Protein AF-A0A943N373-F1 (afdb_monomer)

Radius of gyration: 25.85 Å; Cα contacts (8 Å, |Δi|>4): 503; chains: 1; bounding box: 55×84×63 Å

Solvent-accessible surface area (backbone atoms only — not comparable to full-atom values): 21740 Å² total; per-residue (Å²): 144,87,85,85,82,84,84,87,83,82,85,91,79,88,80,91,77,81,94,79,91,80,91,79,94,73,85,84,72,84,68,77,73,73,71,58,76,75,72,78,60,57,64,69,53,54,54,29,48,50,47,35,73,70,49,65,65,43,77,79,41,65,78,46,93,86,59,55,27,29,37,40,34,30,72,88,77,72,49,72,32,57,31,31,86,89,51,47,71,47,68,65,22,71,73,66,78,46,86,35,29,67,42,48,34,52,22,53,77,71,68,56,41,67,81,71,56,58,81,72,77,79,89,71,70,80,51,44,35,99,86,68,45,58,29,51,58,53,66,79,54,48,75,75,83,58,96,58,87,22,53,45,76,35,44,46,30,42,40,29,18,26,35,78,49,65,39,90,91,71,74,43,81,41,79,45,80,46,74,46,79,40,45,20,84,43,75,68,47,34,51,52,50,34,41,78,72,55,35,32,80,74,64,81,44,77,42,82,51,85,54,69,55,52,73,67,56,51,51,49,37,58,74,56,62,41,67,73,61,75,61,49,19,35,64,32,52,50,24,44,51,49,26,37,76,70,61,53,82,62,69,48,59,66,52,53,56,51,51,23,50,75,70,49,40,68,47,34,55,52,32,39,52,39,55,50,42,32,53,41,62,77,69,48,53,74,76,52,46,48,15,46,48,36,40,48,52,52,21,61,79,72,71,36,55,84,70,63,44,99,71,54,81,82,43,69,73,32,66,69,56,78,68,54,71,72,33,46,53,51,59,76,66,58,80,52,48,53,78,54,82,82,57,77,84,38,67,53,46,49,54,41,50,53,51,36,45,77,69,69,77,104

Mean predicted aligned error: 9.75 Å

Sequence (362 aa):
MGLLNFLAKTFLDGGNNRLEKGQGNQPERERRRMKSPASAYDRDFEFRLLRARTEPLTVERYCDEDHSSALVHNDESGNTYLVTETSCECEDFRKKGKPCKHMIFLAMQNGSHRKYEILPQCQFHSGKNDKGEFVPLYWEYYSVMSLGLGYTNLFQYEVSGRIYGTSEKTGKQTNRKKTIMVNARSLEDAKAAAAELGVMPPYAGVEFVDTSPSYEQFNYLHGAGIPAPYFICALDMSALLTRYEDGDNEKCPEYLFEMATRYRVRVSYFQSPASVKSCIWSNLQENTKTAIYCYAVYCRERGYEFGDAPIRYDDPIFTGFLPSEKEADYIRNYQEFGWRTLAKNASAYISAKAFLQASRVL

pLDDT: mean 84.52, std 20.0, range [24.23, 98.06]

Structure (mmCIF, N/CA/C/O backbone):
data_AF-A0A943N373-F1
#
_entry.id   AF-A0A943N373-F1
#
loop_
_atom_site.group_PDB
_atom_site.id
_atom_site.type_symbol
_atom_site.label_atom_id
_atom_site.label_alt_id
_atom_site.label_comp_id
_atom_site.label_asym_id
_atom_site.label_entity_id
_atom_site.label_seq_id
_atom_site.pdbx_PDB_ins_code
_atom_site.Cartn_x
_atom_site.Cartn_y
_atom_site.Cartn_z
_atom_site.occupancy
_atom_site.B_iso_or_equiv
_atom_site.auth_seq_id
_atom_site.auth_comp_id
_atom_site.auth_asym_id
_atom_site.auth_atom_id
_atom_site.pdbx_PDB_model_num
ATOM 1 N N . MET A 1 1 ? 9.100 -1.125 13.583 1.00 36.78 1 MET A N 1
ATOM 2 C CA . MET A 1 1 ? 10.392 -1.817 13.367 1.00 36.78 1 MET A CA 1
ATOM 3 C C . MET A 1 1 ? 10.570 -2.879 14.440 1.00 36.78 1 MET A C 1
ATOM 5 O O . MET A 1 1 ? 11.137 -2.592 15.483 1.00 36.78 1 MET A O 1
ATOM 9 N N . GLY A 1 2 ? 10.024 -4.073 14.208 1.00 30.91 2 GLY A N 1
ATOM 10 C CA . GLY A 1 2 ? 10.124 -5.184 15.156 1.00 30.91 2 GLY A CA 1
ATOM 11 C C . GLY A 1 2 ? 8.883 -6.064 15.159 1.00 30.91 2 GLY A C 1
ATOM 12 O O . GLY A 1 2 ? 8.079 -5.944 16.069 1.00 30.91 2 GLY A O 1
ATOM 13 N N . LEU A 1 3 ? 8.730 -6.909 14.133 1.00 26.58 3 LEU A N 1
ATOM 14 C CA . LEU A 1 3 ? 7.980 -8.176 14.222 1.00 26.58 3 LEU A CA 1
ATOM 15 C C . LEU A 1 3 ? 8.294 -9.155 13.064 1.00 26.58 3 LEU A C 1
ATOM 17 O O . LEU A 1 3 ? 7.517 -10.057 12.794 1.00 26.58 3 LEU A O 1
ATOM 21 N N . LEU A 1 4 ? 9.440 -8.999 12.384 1.00 31.30 4 LEU A N 1
ATOM 22 C CA . LEU A 1 4 ? 9.859 -9.853 11.254 1.00 31.30 4 LEU A CA 1
ATOM 23 C C . LEU A 1 4 ? 11.028 -10.803 11.584 1.00 31.30 4 LEU A C 1
ATOM 25 O O . LEU A 1 4 ? 11.541 -11.469 10.697 1.00 31.30 4 LEU A O 1
ATOM 29 N N . ASN A 1 5 ? 11.449 -10.909 12.850 1.00 29.30 5 ASN A N 1
ATOM 30 C CA . ASN A 1 5 ? 12.675 -11.634 13.227 1.00 29.30 5 ASN A CA 1
ATOM 31 C C . ASN A 1 5 ? 12.472 -12.894 14.090 1.00 29.30 5 ASN A C 1
ATOM 33 O O . ASN A 1 5 ? 13.425 -13.333 14.728 1.00 29.30 5 ASN A O 1
ATOM 37 N N . PHE A 1 6 ? 11.280 -13.504 14.123 1.00 26.88 6 PHE A N 1
ATOM 38 C CA . PHE A 1 6 ? 11.048 -14.691 14.972 1.00 26.88 6 PHE A CA 1
ATOM 39 C C . PHE A 1 6 ? 10.687 -15.999 14.244 1.00 26.88 6 PHE A C 1
ATOM 41 O O . PHE A 1 6 ? 10.445 -17.002 14.901 1.00 26.88 6 PHE A O 1
ATOM 48 N N . LEU A 1 7 ? 10.737 -16.056 12.908 1.00 27.72 7 LEU A N 1
ATOM 49 C CA . LEU A 1 7 ? 10.525 -17.311 12.155 1.00 27.72 7 LEU A CA 1
ATOM 50 C C . LEU A 1 7 ? 11.712 -17.716 11.267 1.00 27.72 7 LEU A C 1
ATOM 52 O O . LEU A 1 7 ? 11.571 -18.495 10.334 1.00 27.72 7 LEU A O 1
ATOM 56 N N . ALA A 1 8 ? 12.914 -17.243 11.595 1.00 28.44 8 ALA A N 1
ATOM 57 C CA . ALA A 1 8 ? 14.158 -17.672 10.962 1.00 28.44 8 ALA A CA 1
ATOM 58 C C . ALA A 1 8 ? 15.049 -18.387 11.985 1.00 28.44 8 ALA A C 1
ATOM 60 O O . ALA A 1 8 ? 16.087 -17.860 12.374 1.00 28.44 8 ALA A O 1
ATOM 61 N N . LYS A 1 9 ? 14.597 -19.543 12.494 1.00 27.11 9 LYS A N 1
ATOM 62 C CA . LYS A 1 9 ? 15.412 -20.561 13.192 1.00 27.11 9 LYS A CA 1
ATOM 63 C C . LYS A 1 9 ? 14.511 -21.692 13.680 1.00 27.11 9 LYS A C 1
ATOM 65 O O . LYS A 1 9 ? 14.103 -21.715 14.834 1.00 27.11 9 LYS A O 1
ATOM 70 N N . THR A 1 10 ? 14.190 -22.623 12.795 1.00 26.12 10 THR A N 1
ATOM 71 C CA . THR A 1 10 ? 13.985 -24.048 13.107 1.00 26.12 10 THR A CA 1
ATOM 72 C C . THR A 1 10 ? 13.752 -24.784 11.788 1.00 26.12 10 THR A C 1
ATOM 74 O O . THR A 1 10 ? 13.000 -24.309 10.948 1.00 26.12 10 THR A O 1
ATOM 77 N N . PHE A 1 11 ? 14.421 -25.928 11.626 1.00 28.31 11 PHE A N 1
ATOM 78 C CA . PHE A 1 11 ? 14.353 -26.863 10.490 1.00 28.31 11 PHE A CA 1
ATOM 79 C C . PHE A 1 11 ? 15.282 -26.614 9.289 1.00 28.31 11 PHE A C 1
ATOM 81 O O . PHE A 1 11 ? 14.901 -26.741 8.131 1.00 28.31 11 PHE A O 1
ATOM 88 N N . LEU A 1 12 ? 16.566 -26.402 9.587 1.00 30.06 12 LEU A N 1
ATOM 89 C CA . LEU A 1 12 ? 17.643 -27.091 8.869 1.00 30.06 12 LEU A CA 1
ATOM 90 C C . LEU A 1 12 ? 18.114 -28.232 9.775 1.00 30.06 12 LEU A C 1
ATOM 92 O O . LEU A 1 12 ? 18.785 -27.964 10.764 1.00 30.06 12 LEU A O 1
ATOM 96 N N . ASP A 1 13 ? 17.640 -29.451 9.511 1.00 26.53 13 ASP A N 1
ATOM 97 C CA . ASP A 1 13 ? 18.410 -30.703 9.594 1.00 26.53 13 ASP A CA 1
ATOM 98 C C . ASP A 1 13 ? 17.486 -31.925 9.529 1.00 26.53 13 ASP A C 1
ATOM 100 O O . ASP A 1 13 ? 16.528 -32.055 10.290 1.00 26.53 13 ASP A O 1
ATOM 104 N N . GLY A 1 14 ? 17.846 -32.862 8.650 1.00 24.23 14 GLY A N 1
ATOM 105 C CA . GLY A 1 14 ? 17.439 -34.261 8.754 1.00 24.23 14 GLY A CA 1
ATOM 106 C C . GLY A 1 14 ? 16.683 -34.797 7.544 1.00 24.23 14 GLY A C 1
ATOM 107 O O . GLY A 1 14 ? 15.495 -34.543 7.387 1.00 24.23 14 GLY A O 1
ATOM 108 N N . GLY A 1 15 ? 17.348 -35.634 6.740 1.00 25.52 15 GLY A N 1
ATOM 109 C CA . GLY A 1 15 ? 16.613 -36.565 5.877 1.00 25.52 15 GLY A CA 1
ATOM 110 C C . GLY A 1 15 ? 17.279 -37.035 4.592 1.00 25.52 15 GLY A C 1
ATOM 111 O O . GLY A 1 15 ? 16.587 -37.269 3.610 1.00 25.52 15 GLY A O 1
ATOM 112 N N . ASN A 1 16 ? 18.600 -37.196 4.573 1.00 27.64 16 ASN A N 1
ATOM 113 C CA . ASN A 1 16 ? 19.290 -37.961 3.539 1.00 27.64 16 ASN A CA 1
ATOM 114 C C . ASN A 1 16 ? 18.810 -39.427 3.594 1.00 27.64 16 ASN A C 1
ATOM 116 O O . ASN A 1 16 ? 19.048 -40.077 4.609 1.00 27.64 16 ASN A O 1
ATOM 120 N N . ASN A 1 17 ? 18.148 -39.955 2.555 1.00 29.56 17 ASN A N 1
ATOM 121 C CA . ASN A 1 17 ? 17.999 -41.404 2.374 1.00 29.56 17 ASN A CA 1
ATOM 122 C C . ASN A 1 17 ? 17.740 -41.826 0.914 1.00 29.56 17 ASN A C 1
ATOM 124 O O . ASN A 1 17 ? 16.671 -41.620 0.353 1.00 29.56 17 ASN A O 1
ATOM 128 N N . ARG A 1 18 ? 18.782 -42.465 0.369 1.00 27.11 18 ARG A N 1
ATOM 129 C CA . ARG A 1 18 ? 18.826 -43.658 -0.496 1.00 27.11 18 ARG A CA 1
ATOM 130 C C . ARG A 1 18 ? 17.872 -43.783 -1.693 1.00 27.11 18 ARG A C 1
ATOM 132 O O . ARG A 1 18 ? 16.697 -44.104 -1.583 1.00 27.11 18 ARG A O 1
ATOM 139 N N . LEU A 1 19 ? 18.529 -43.729 -2.852 1.00 29.03 19 LEU A N 1
ATOM 140 C CA . LEU A 1 19 ? 18.218 -44.435 -4.093 1.00 29.03 19 LEU A CA 1
ATOM 141 C C . LEU A 1 19 ? 17.869 -45.914 -3.849 1.00 29.03 19 LEU A C 1
ATOM 143 O O . LEU A 1 19 ? 18.726 -46.674 -3.399 1.00 29.03 19 LEU A O 1
ATOM 147 N N . GLU A 1 20 ? 16.687 -46.340 -4.289 1.00 27.73 20 GLU A N 1
ATOM 148 C CA . GLU A 1 20 ? 16.432 -47.732 -4.662 1.00 27.73 20 GLU A CA 1
ATOM 149 C C . GLU A 1 20 ? 15.861 -47.805 -6.081 1.00 27.73 20 GLU A C 1
ATOM 151 O O . GLU A 1 20 ? 14.925 -47.103 -6.462 1.00 27.73 20 GLU A O 1
ATOM 156 N N . LYS A 1 21 ? 16.514 -48.648 -6.885 1.00 27.27 21 LYS A N 1
ATOM 157 C CA . LYS A 1 21 ? 16.153 -49.019 -8.251 1.00 27.27 21 LYS A CA 1
ATOM 158 C C . LYS A 1 21 ? 14.997 -50.019 -8.209 1.00 27.27 21 LYS A C 1
ATOM 160 O O . LYS A 1 21 ? 15.104 -51.034 -7.531 1.00 27.27 21 LYS A O 1
ATOM 165 N N . GLY A 1 22 ? 13.980 -49.807 -9.037 1.00 27.33 22 GLY A N 1
ATOM 166 C CA . GLY A 1 22 ? 12.957 -50.807 -9.341 1.00 27.33 22 GLY A CA 1
ATOM 167 C C . GLY A 1 22 ? 12.391 -50.579 -10.738 1.00 27.33 22 GLY A C 1
ATOM 168 O O . GLY A 1 22 ? 11.687 -49.604 -10.971 1.00 27.33 22 GLY A O 1
ATOM 169 N N . GLN A 1 23 ? 12.761 -51.450 -11.676 1.00 27.56 23 GLN A N 1
ATOM 170 C CA . GLN A 1 23 ? 12.273 -51.477 -13.054 1.00 27.56 23 GLN A CA 1
ATOM 171 C C . GLN A 1 23 ? 10.818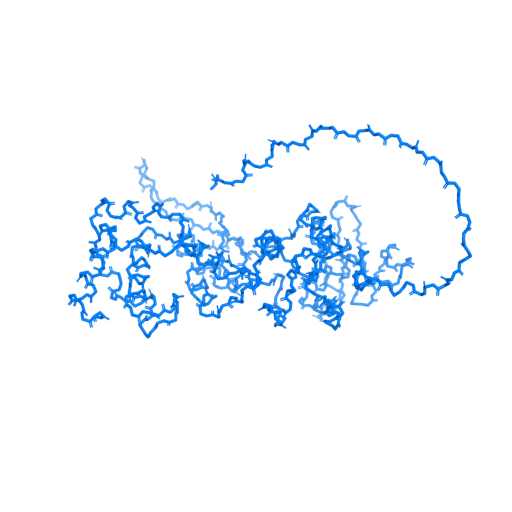 -51.959 -13.114 1.00 27.56 23 GLN A C 1
ATOM 173 O O . GLN A 1 23 ? 10.450 -52.920 -12.445 1.00 27.56 23 GLN A O 1
ATOM 178 N N . GLY A 1 24 ? 10.028 -51.352 -13.998 1.00 27.78 24 GLY A N 1
ATOM 179 C CA . GLY A 1 24 ? 8.702 -51.831 -14.378 1.00 27.78 24 GLY A CA 1
ATOM 180 C C . GLY A 1 24 ? 8.217 -51.109 -15.630 1.00 27.78 24 GLY A C 1
ATOM 181 O O . GLY A 1 24 ? 7.637 -50.033 -15.539 1.00 27.78 24 GLY A O 1
ATOM 182 N N . ASN A 1 25 ? 8.496 -51.689 -16.799 1.00 31.61 25 ASN A N 1
ATOM 183 C CA . ASN A 1 25 ? 8.003 -51.224 -18.096 1.00 31.61 25 ASN A CA 1
ATOM 184 C C . ASN A 1 25 ? 6.471 -51.331 -18.154 1.00 31.61 25 ASN A C 1
ATOM 186 O O . ASN A 1 25 ? 5.928 -52.433 -18.074 1.00 31.61 25 ASN A O 1
ATOM 190 N N . GLN A 1 26 ? 5.782 -50.213 -18.390 1.00 29.84 26 GLN A N 1
ATOM 191 C CA . GLN A 1 26 ? 4.419 -50.206 -18.925 1.00 29.84 26 GLN A CA 1
ATOM 192 C C . GLN A 1 26 ? 4.326 -49.230 -20.103 1.00 29.84 26 GLN A C 1
ATOM 194 O O . GLN A 1 26 ? 4.959 -48.174 -20.067 1.00 29.84 26 GLN A O 1
ATOM 199 N N . PRO A 1 27 ? 3.579 -49.591 -21.162 1.00 32.22 27 PRO A N 1
ATOM 200 C CA . PRO A 1 27 ? 3.620 -48.883 -22.427 1.00 32.22 27 PRO A CA 1
ATOM 201 C C . PRO A 1 27 ? 2.963 -47.509 -22.313 1.00 32.22 27 PRO A C 1
ATOM 203 O O . PRO A 1 27 ? 1.896 -47.327 -21.722 1.00 32.22 27 PRO A O 1
ATOM 206 N N . GLU A 1 28 ? 3.659 -46.558 -22.916 1.00 33.53 28 GLU A N 1
ATOM 207 C CA . GLU A 1 28 ? 3.403 -45.132 -23.000 1.00 33.53 28 GLU A CA 1
ATOM 208 C C . GLU A 1 28 ? 2.056 -44.860 -23.688 1.00 33.53 28 GLU A C 1
ATOM 210 O O . GLU A 1 28 ? 1.955 -44.644 -24.893 1.00 33.53 28 GLU A O 1
ATOM 215 N N . ARG A 1 29 ? 0.964 -44.893 -22.915 1.00 32.91 29 ARG A N 1
ATOM 216 C CA . ARG A 1 29 ? -0.268 -44.214 -23.316 1.00 32.91 29 ARG A CA 1
ATOM 217 C C . ARG A 1 29 ? 0.013 -42.728 -23.196 1.00 32.91 29 ARG A C 1
ATOM 219 O O . ARG A 1 29 ? 0.094 -42.220 -22.078 1.00 32.91 29 ARG A O 1
ATOM 226 N N . GLU A 1 30 ? 0.142 -42.072 -24.346 1.00 35.41 30 GLU A N 1
ATOM 227 C CA . GLU A 1 30 ? 0.107 -40.624 -24.558 1.00 35.41 30 GLU A CA 1
ATOM 228 C C . GLU A 1 30 ? -1.103 -40.007 -23.829 1.00 35.41 30 GLU A C 1
ATOM 230 O O . GLU A 1 30 ? -2.147 -39.671 -24.388 1.00 35.41 30 GLU A O 1
ATOM 235 N N . ARG A 1 31 ? -0.975 -39.844 -22.513 1.00 31.44 31 ARG A N 1
ATOM 236 C CA . ARG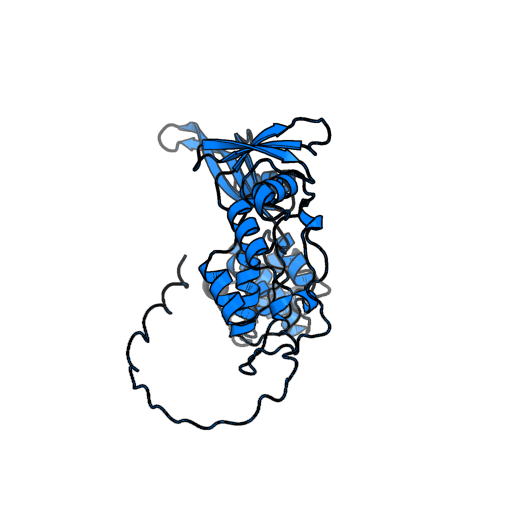 A 1 31 ? -1.710 -38.833 -21.782 1.00 31.44 31 ARG A CA 1
ATOM 237 C C . ARG A 1 31 ? -1.123 -37.544 -22.312 1.00 31.44 31 ARG A C 1
ATOM 239 O O . ARG A 1 31 ? -0.025 -37.168 -21.908 1.00 31.44 31 ARG A O 1
ATOM 246 N N . ARG A 1 32 ? -1.832 -36.879 -23.229 1.00 35.88 32 ARG A N 1
ATOM 247 C CA . ARG A 1 32 ? -1.652 -35.442 -23.440 1.00 35.88 32 ARG A CA 1
ATOM 248 C C . ARG A 1 32 ? -1.659 -34.826 -22.043 1.00 35.88 32 ARG A C 1
ATOM 250 O O . ARG A 1 32 ? -2.721 -34.691 -21.441 1.00 35.88 32 ARG A O 1
ATOM 257 N N . ARG A 1 33 ? -0.476 -34.537 -21.491 1.00 35.91 33 ARG A N 1
ATOM 258 C CA . ARG A 1 33 ? -0.328 -33.656 -20.340 1.00 35.91 33 ARG A CA 1
ATOM 259 C C . ARG A 1 33 ? -0.933 -32.353 -20.832 1.00 35.91 33 ARG A C 1
ATOM 261 O O . ARG A 1 33 ? -0.283 -31.616 -21.570 1.00 35.91 33 ARG A O 1
ATOM 268 N N . MET A 1 34 ? -2.203 -32.115 -20.507 1.00 32.53 34 MET A N 1
ATOM 269 C CA . MET A 1 34 ? -2.721 -30.760 -20.471 1.00 32.53 34 MET A CA 1
ATOM 270 C C . MET A 1 34 ? -1.704 -30.001 -19.631 1.00 32.53 34 MET A C 1
ATOM 272 O O . MET A 1 34 ? -1.458 -30.363 -18.478 1.00 32.53 34 MET A O 1
ATOM 276 N N . LYS A 1 35 ? -0.981 -29.084 -20.280 1.00 33.81 35 LYS A N 1
ATOM 277 C CA . LYS A 1 35 ? 0.006 -28.258 -19.600 1.00 33.81 35 LYS A CA 1
ATOM 278 C C . LYS A 1 35 ? -0.722 -27.623 -18.421 1.00 33.81 35 LYS A C 1
ATOM 280 O O . LYS A 1 35 ? -1.831 -27.120 -18.599 1.00 33.81 35 LYS A O 1
ATOM 285 N N . SER A 1 36 ? -0.135 -27.710 -17.233 1.00 38.19 36 SER A N 1
ATOM 286 C CA . SER A 1 36 ? -0.704 -27.068 -16.056 1.00 38.19 36 SER A CA 1
ATOM 287 C C . SER A 1 36 ? -0.957 -25.576 -16.349 1.00 38.19 36 SER A C 1
ATOM 289 O O . SER A 1 36 ? -0.264 -24.990 -17.195 1.00 38.19 36 SER A O 1
ATOM 291 N N . PRO A 1 37 ? -1.926 -24.937 -15.671 1.00 43.47 37 PRO A N 1
ATOM 292 C CA . PRO A 1 37 ? -2.214 -23.505 -15.819 1.00 43.47 37 PRO A CA 1
ATOM 293 C C . PRO A 1 37 ? -0.977 -22.605 -15.639 1.00 43.47 37 PRO A C 1
ATOM 295 O O . PRO A 1 37 ? -0.909 -21.523 -16.216 1.00 43.47 37 PRO A O 1
ATOM 298 N N . ALA A 1 38 ? 0.058 -23.100 -14.948 1.00 41.62 38 ALA A N 1
ATOM 299 C CA . ALA A 1 38 ? 1.383 -22.485 -14.846 1.00 41.62 38 ALA A CA 1
ATOM 300 C C . ALA A 1 38 ? 2.093 -22.247 -16.201 1.00 41.62 38 ALA A C 1
ATOM 302 O O . ALA A 1 38 ? 3.071 -21.510 -16.261 1.00 41.62 38 ALA A O 1
ATOM 303 N N . SER A 1 39 ? 1.623 -22.843 -17.305 1.00 42.66 39 SER A N 1
ATOM 304 C CA . SER A 1 39 ? 2.200 -22.653 -18.646 1.00 42.66 39 SER A CA 1
ATOM 305 C C . SER A 1 39 ? 1.810 -21.348 -19.351 1.00 42.66 39 SER A C 1
ATOM 307 O O . SER A 1 39 ? 2.355 -21.069 -20.419 1.00 42.66 39 SER A O 1
ATOM 309 N N . ALA A 1 40 ? 0.896 -20.554 -18.778 1.00 50.00 40 ALA A N 1
ATOM 310 C CA . ALA A 1 40 ? 0.535 -19.232 -19.300 1.00 50.00 40 ALA A CA 1
ATOM 311 C C . ALA A 1 40 ? 1.502 -18.118 -18.851 1.00 50.00 40 ALA A C 1
ATOM 313 O O . ALA A 1 40 ? 1.532 -17.054 -19.467 1.00 50.00 40 ALA A O 1
ATOM 314 N N . TYR A 1 41 ? 2.295 -18.363 -17.803 1.00 61.75 41 TYR A N 1
ATOM 315 C CA . TYR A 1 41 ? 3.240 -17.394 -17.256 1.00 61.75 41 TYR A CA 1
ATOM 316 C C . TYR A 1 41 ? 4.592 -17.505 -17.974 1.00 61.75 41 TYR A C 1
ATOM 318 O O . TYR A 1 41 ? 5.279 -18.529 -17.892 1.00 61.75 41 TYR A O 1
ATOM 326 N N . ASP A 1 42 ? 4.989 -16.459 -18.704 1.00 76.62 42 ASP A N 1
ATOM 327 C CA . ASP A 1 42 ? 6.294 -16.425 -19.368 1.00 76.62 42 ASP A CA 1
ATOM 328 C C . ASP A 1 42 ? 7.355 -16.027 -18.329 1.00 76.62 42 ASP A C 1
ATOM 330 O O . ASP A 1 42 ? 7.631 -14.846 -18.123 1.00 76.62 42 ASP A O 1
ATOM 334 N N . ARG A 1 43 ? 7.967 -17.017 -17.659 1.00 78.31 43 ARG A N 1
ATOM 335 C CA . ARG A 1 43 ? 9.050 -16.769 -16.681 1.00 78.31 43 ARG A CA 1
ATOM 336 C C . ARG A 1 43 ? 10.213 -15.968 -17.268 1.00 78.31 43 ARG A C 1
ATOM 338 O O . ARG A 1 43 ? 10.879 -15.239 -16.541 1.00 78.31 43 ARG A O 1
ATOM 345 N N . ASP A 1 44 ? 10.456 -16.076 -18.576 1.00 85.12 44 ASP A N 1
ATOM 346 C CA . ASP A 1 44 ? 11.469 -15.259 -19.243 1.00 85.12 44 ASP A CA 1
ATOM 347 C C . ASP A 1 44 ? 11.021 -13.793 -19.317 1.00 85.12 44 ASP A C 1
ATOM 349 O O . ASP A 1 44 ? 11.846 -12.892 -19.201 1.00 85.12 44 ASP A O 1
ATOM 353 N N . PHE A 1 45 ? 9.723 -13.526 -19.508 1.00 87.81 45 PHE A N 1
ATOM 354 C CA . PHE A 1 45 ? 9.173 -12.168 -19.439 1.00 87.81 45 PHE A CA 1
ATOM 355 C C . PHE A 1 45 ? 9.260 -11.596 -18.023 1.00 87.81 45 PHE A C 1
ATOM 357 O O . PHE A 1 45 ? 9.765 -10.490 -17.866 1.00 87.81 45 PHE A O 1
ATOM 364 N N . GLU A 1 46 ? 8.851 -12.353 -17.003 1.00 87.19 46 GLU A N 1
ATOM 365 C CA . GLU A 1 46 ? 8.941 -11.917 -15.602 1.00 87.19 46 GLU A CA 1
ATOM 366 C C . GLU A 1 46 ? 10.378 -11.538 -15.218 1.00 87.19 46 GLU A C 1
ATOM 368 O O . GLU A 1 46 ? 10.610 -10.470 -14.657 1.00 87.19 46 GLU A O 1
ATOM 373 N N . PHE A 1 47 ? 11.366 -12.352 -15.603 1.00 88.12 47 PHE A N 1
ATOM 374 C CA . PHE A 1 47 ? 12.773 -12.038 -15.355 1.00 88.12 47 PHE A CA 1
ATOM 375 C C . PHE A 1 47 ? 13.224 -10.759 -16.078 1.00 88.12 47 PHE A C 1
ATOM 377 O O . PHE A 1 47 ? 13.939 -9.934 -15.508 1.00 88.12 47 PHE A O 1
ATOM 384 N N . ARG A 1 48 ? 12.793 -10.553 -17.330 1.00 92.06 48 ARG A N 1
ATOM 385 C CA . ARG A 1 48 ? 13.073 -9.314 -18.078 1.00 92.06 48 ARG A CA 1
ATOM 386 C C . ARG A 1 48 ? 12.400 -8.097 -17.442 1.00 92.06 48 ARG A C 1
ATOM 388 O O . ARG A 1 48 ? 13.019 -7.037 -17.409 1.00 92.06 48 ARG A O 1
ATOM 395 N N . LEU A 1 49 ? 11.184 -8.249 -16.920 1.00 92.06 49 LEU A N 1
ATOM 396 C CA . LEU A 1 49 ? 10.459 -7.207 -16.198 1.00 92.06 49 LEU A CA 1
ATOM 397 C C . LEU A 1 49 ? 11.142 -6.855 -14.875 1.00 92.06 49 LEU A C 1
ATOM 399 O O . LEU A 1 49 ? 11.344 -5.676 -14.603 1.00 92.06 49 LEU A O 1
ATOM 403 N N . LEU A 1 50 ? 11.542 -7.852 -14.083 1.00 90.25 50 LEU A N 1
ATOM 404 C CA . LEU A 1 50 ? 12.266 -7.626 -12.834 1.00 90.25 50 LEU A CA 1
ATOM 405 C C . LEU A 1 50 ? 13.536 -6.812 -13.099 1.00 90.25 50 LEU A C 1
ATOM 407 O O . LEU A 1 50 ? 13.731 -5.760 -12.502 1.00 90.25 50 LEU A O 1
ATOM 411 N N . ARG A 1 51 ? 14.332 -7.223 -14.093 1.00 92.12 51 ARG A N 1
ATOM 412 C CA . ARG A 1 51 ? 15.533 -6.486 -14.514 1.00 92.12 51 ARG A CA 1
ATOM 413 C C . ARG A 1 51 ? 15.231 -5.070 -14.992 1.00 92.12 51 ARG A C 1
ATOM 415 O O . ARG A 1 51 ? 15.998 -4.165 -14.697 1.00 92.12 51 ARG A O 1
ATOM 422 N N . ALA A 1 52 ? 14.126 -4.869 -15.708 1.00 93.94 52 ALA A N 1
ATOM 423 C CA . ALA A 1 52 ? 13.705 -3.541 -16.150 1.00 93.94 52 ALA A CA 1
ATOM 424 C C . ALA A 1 52 ? 13.376 -2.594 -14.983 1.00 93.94 52 ALA A C 1
ATOM 426 O O . ALA A 1 52 ? 13.445 -1.383 -15.163 1.00 93.94 52 ALA A O 1
ATOM 427 N N . ARG A 1 53 ? 12.995 -3.135 -13.819 1.00 92.50 53 ARG A N 1
ATOM 428 C CA . ARG A 1 53 ? 12.632 -2.372 -12.615 1.00 92.50 53 ARG A CA 1
ATOM 429 C C . ARG A 1 53 ? 13.788 -2.198 -11.632 1.00 92.50 53 ARG A C 1
ATOM 431 O O . ARG A 1 53 ? 13.797 -1.223 -10.893 1.00 92.50 53 ARG A O 1
ATOM 438 N N . THR A 1 54 ? 14.729 -3.143 -11.587 1.00 91.12 54 THR A N 1
ATOM 439 C CA . THR A 1 54 ? 15.785 -3.171 -10.561 1.00 91.12 54 THR A CA 1
ATOM 440 C C . THR A 1 54 ? 17.162 -2.752 -11.059 1.00 91.12 54 THR A C 1
ATOM 442 O O . THR A 1 54 ? 17.986 -2.338 -10.250 1.00 91.12 54 THR A O 1
ATOM 445 N N . GLU A 1 55 ? 17.458 -2.909 -12.350 1.00 92.69 55 GLU A N 1
ATOM 446 C CA . GLU A 1 55 ? 18.743 -2.466 -12.896 1.00 92.69 55 GLU A CA 1
ATOM 447 C C . GLU A 1 55 ? 18.757 -0.938 -13.094 1.00 92.69 55 GLU A C 1
ATOM 449 O O . GLU A 1 55 ? 17.706 -0.354 -13.374 1.00 92.69 55 GLU A O 1
ATOM 454 N N . PRO A 1 56 ? 19.931 -0.284 -12.995 1.00 92.81 56 PRO A N 1
ATOM 455 C CA . PRO A 1 56 ? 20.061 1.168 -13.117 1.00 92.81 56 PRO A CA 1
ATOM 456 C C . PRO A 1 56 ? 19.951 1.602 -14.587 1.00 92.81 56 PRO A C 1
ATOM 458 O O . PRO A 1 56 ? 20.942 1.866 -15.270 1.00 92.81 56 PRO A O 1
ATOM 461 N N . LEU A 1 57 ? 18.722 1.589 -15.100 1.00 95.06 57 LEU A N 1
ATOM 462 C CA . LEU A 1 57 ? 18.377 2.031 -16.443 1.00 95.06 57 LEU A CA 1
ATOM 463 C C . LEU A 1 57 ? 17.962 3.501 -16.424 1.00 95.06 57 LEU A C 1
ATOM 465 O O . LEU A 1 57 ? 17.164 3.918 -15.585 1.00 95.06 57 LEU A O 1
ATOM 469 N N . THR A 1 58 ? 18.451 4.274 -17.390 1.00 95.00 58 THR A N 1
ATOM 470 C CA . THR A 1 58 ? 18.079 5.681 -17.568 1.00 95.00 58 THR A CA 1
ATOM 471 C C . THR A 1 58 ? 17.758 5.978 -19.028 1.00 95.00 58 THR A C 1
ATOM 473 O O . THR A 1 58 ? 18.293 5.357 -19.950 1.00 95.00 58 THR A O 1
ATOM 476 N N . VAL A 1 59 ? 16.840 6.919 -19.253 1.00 95.50 59 VAL A N 1
ATOM 477 C CA . VAL A 1 59 ? 16.613 7.484 -20.586 1.00 95.50 59 VAL A CA 1
ATOM 478 C C . VAL A 1 59 ? 17.602 8.630 -20.772 1.00 95.50 59 VAL A C 1
ATOM 480 O O . VAL A 1 59 ? 17.444 9.678 -20.151 1.00 95.50 59 VAL A O 1
ATOM 483 N N . GLU A 1 60 ? 18.614 8.444 -21.622 1.00 94.00 60 GLU A N 1
ATOM 484 C CA . GLU A 1 60 ? 19.568 9.515 -21.949 1.00 94.00 60 GLU A CA 1
ATOM 485 C C . GLU A 1 60 ? 18.901 10.604 -22.792 1.00 94.00 60 GLU A C 1
ATOM 487 O O . GLU A 1 60 ? 19.107 11.798 -22.575 1.00 94.00 60 GLU A O 1
ATOM 492 N N . ARG A 1 61 ? 18.109 10.183 -23.786 1.00 94.19 61 ARG A N 1
ATOM 493 C CA . ARG A 1 61 ? 17.339 11.075 -24.656 1.00 94.19 61 ARG A CA 1
ATOM 494 C C . ARG A 1 61 ? 16.175 10.345 -25.312 1.00 94.19 61 ARG A C 1
ATOM 496 O O . ARG A 1 61 ? 16.315 9.184 -25.702 1.00 94.19 61 ARG A O 1
ATOM 503 N N . TYR A 1 62 ? 15.082 11.068 -25.522 1.00 95.00 62 TYR A N 1
ATOM 504 C CA . TYR A 1 62 ? 14.041 10.678 -26.469 1.00 95.00 62 TYR A CA 1
ATOM 505 C C . TYR A 1 62 ? 14.456 11.081 -27.887 1.00 95.00 62 TYR A C 1
ATOM 507 O O . TYR A 1 62 ? 15.132 12.095 -28.083 1.00 95.00 62 TYR A O 1
ATOM 515 N N . CYS A 1 63 ? 14.107 10.254 -28.867 1.00 91.44 63 CYS A N 1
ATOM 516 C CA . CYS A 1 63 ? 14.436 10.483 -30.275 1.00 91.44 63 CYS A CA 1
ATOM 517 C C . CYS A 1 63 ? 13.271 11.105 -31.064 1.00 91.44 63 CYS A C 1
ATOM 519 O O . CYS A 1 63 ? 13.465 11.504 -32.211 1.00 91.44 63 CYS A O 1
ATOM 521 N N . ASP A 1 64 ? 12.099 11.219 -30.445 1.00 89.69 64 ASP A N 1
ATOM 522 C CA . ASP A 1 64 ? 10.856 11.730 -31.014 1.00 89.69 64 ASP A CA 1
ATOM 523 C C . ASP A 1 64 ? 10.006 12.453 -29.955 1.00 89.69 64 ASP A C 1
ATOM 525 O O . ASP A 1 64 ? 10.166 12.224 -28.756 1.00 89.69 64 ASP A O 1
ATOM 529 N N . GLU A 1 65 ? 9.097 13.327 -30.400 1.00 86.88 65 GLU A N 1
ATOM 530 C CA . GLU A 1 65 ? 8.207 14.099 -29.513 1.00 86.88 65 GLU A CA 1
ATOM 531 C C . GLU A 1 65 ? 7.176 13.213 -28.800 1.00 86.88 65 GLU A C 1
ATOM 533 O O . GLU A 1 65 ? 6.829 13.474 -27.651 1.00 86.88 65 GLU A O 1
ATOM 538 N N . ASP A 1 66 ? 6.748 12.127 -29.449 1.00 86.31 66 ASP A N 1
ATOM 539 C CA . ASP A 1 66 ? 5.801 11.155 -28.891 1.00 86.31 66 ASP A CA 1
ATOM 540 C C . ASP A 1 66 ? 6.450 10.208 -27.865 1.00 86.31 66 ASP A C 1
ATOM 542 O O . ASP A 1 66 ? 5.785 9.330 -27.310 1.00 86.31 66 ASP A O 1
ATOM 546 N N . HIS A 1 67 ? 7.757 10.363 -27.616 1.00 88.62 67 HIS A N 1
ATOM 547 C CA . HIS A 1 67 ? 8.560 9.523 -26.725 1.00 88.62 67 HIS A CA 1
ATOM 548 C C . HIS A 1 67 ? 8.503 8.018 -27.068 1.00 88.62 67 HIS A C 1
ATOM 550 O O . HIS A 1 67 ? 8.824 7.173 -26.229 1.00 88.62 67 HIS A O 1
ATOM 556 N N . SER A 1 68 ? 8.123 7.645 -28.295 1.00 88.25 68 SER A N 1
ATOM 557 C CA . SER A 1 68 ? 8.000 6.251 -28.742 1.00 88.25 68 SER A CA 1
ATOM 558 C C . SER A 1 68 ? 9.360 5.570 -28.952 1.00 88.25 68 SER A C 1
ATOM 560 O O . SER A 1 68 ? 9.444 4.338 -29.051 1.00 88.25 68 SER A O 1
ATOM 562 N N . SER A 1 69 ? 10.435 6.363 -28.984 1.00 94.00 69 SER A N 1
ATOM 563 C CA . SER A 1 69 ? 11.811 5.925 -29.168 1.00 94.00 69 SER A CA 1
ATOM 564 C C . SER A 1 69 ? 12.795 6.678 -28.267 1.00 94.00 69 SER A C 1
ATOM 566 O O . SER A 1 69 ? 12.687 7.883 -28.043 1.00 94.00 69 SER A O 1
ATOM 568 N N . ALA A 1 70 ? 13.786 5.962 -27.739 1.00 96.62 70 ALA A N 1
ATOM 569 C CA . ALA A 1 70 ? 14.759 6.514 -26.807 1.00 96.62 70 ALA A CA 1
ATOM 570 C C . ALA A 1 70 ? 16.108 5.790 -26.860 1.00 96.62 70 ALA A C 1
ATOM 572 O O . ALA A 1 70 ? 16.187 4.601 -27.181 1.00 96.62 70 ALA A O 1
ATOM 573 N N . LEU A 1 71 ? 17.167 6.502 -26.472 1.00 96.88 71 LEU A N 1
ATOM 574 C CA . LEU A 1 71 ? 18.420 5.880 -26.056 1.00 96.88 71 LEU A CA 1
ATOM 575 C C . LEU A 1 71 ? 18.321 5.516 -24.575 1.00 96.88 71 LEU A C 1
ATOM 577 O O . LEU A 1 71 ? 18.214 6.396 -23.719 1.00 96.88 71 LEU A O 1
ATOM 581 N N . VAL A 1 72 ? 18.348 4.216 -24.289 1.00 96.88 72 VAL A N 1
ATOM 582 C CA . VAL A 1 72 ? 18.323 3.690 -22.921 1.00 96.88 72 VAL A CA 1
ATOM 583 C C . VAL A 1 72 ? 19.726 3.245 -22.543 1.00 96.88 72 VAL A C 1
ATOM 585 O O . VAL A 1 72 ? 20.294 2.365 -23.198 1.00 96.88 72 VAL A O 1
ATOM 588 N N . HIS A 1 73 ? 20.258 3.843 -21.483 1.00 96.19 73 HIS A N 1
ATOM 589 C CA . HIS A 1 73 ? 21.555 3.513 -20.909 1.00 96.19 73 HIS A CA 1
ATOM 590 C C . HIS A 1 73 ? 21.393 2.611 -19.692 1.00 96.19 73 HIS A C 1
ATOM 592 O O . HIS A 1 73 ? 20.400 2.690 -18.970 1.00 96.19 73 HIS A O 1
ATOM 598 N N . ASN A 1 74 ? 22.366 1.732 -19.483 1.00 94.88 74 ASN A N 1
ATOM 599 C CA . ASN A 1 74 ? 22.453 0.879 -18.309 1.00 94.88 74 ASN A CA 1
ATOM 600 C C . ASN A 1 74 ? 23.787 1.142 -17.606 1.00 94.88 74 ASN A C 1
ATOM 602 O O . ASN A 1 74 ? 24.824 0.713 -18.118 1.00 94.88 74 ASN A O 1
ATOM 606 N N . ASP A 1 75 ? 23.739 1.779 -16.434 1.00 91.44 75 ASP A N 1
ATOM 607 C CA . ASP A 1 75 ? 24.938 2.230 -15.710 1.00 91.44 75 ASP A CA 1
ATOM 608 C C . ASP A 1 75 ? 25.852 1.062 -15.300 1.00 91.44 75 ASP A C 1
ATOM 610 O O . ASP A 1 75 ? 27.071 1.200 -15.245 1.00 91.44 75 ASP A O 1
ATOM 614 N N . GLU A 1 76 ? 25.276 -0.112 -15.028 1.00 88.88 76 GLU A N 1
ATOM 615 C CA . GLU A 1 76 ? 26.025 -1.302 -14.609 1.00 88.88 76 GLU A CA 1
ATOM 616 C C . GLU A 1 76 ? 26.854 -1.887 -15.761 1.00 88.88 76 GLU A C 1
ATOM 618 O O . GLU A 1 76 ? 27.993 -2.313 -15.573 1.00 88.88 76 GLU A O 1
ATOM 623 N N . SER A 1 77 ? 26.292 -1.902 -16.972 1.00 89.31 77 SER A N 1
ATOM 624 C CA . SER A 1 77 ? 26.951 -2.464 -18.156 1.00 89.31 77 SER A CA 1
ATOM 625 C C . SER A 1 77 ? 27.687 -1.431 -19.013 1.00 89.31 77 SER A C 1
ATOM 627 O O . SER A 1 77 ? 28.453 -1.821 -19.893 1.00 89.31 77 SER A O 1
ATOM 629 N N . GLY A 1 78 ? 27.421 -0.137 -18.809 1.00 91.94 78 GLY A N 1
ATOM 630 C CA . GLY A 1 78 ? 27.943 0.974 -19.609 1.00 91.94 78 GLY A CA 1
ATOM 631 C C . GLY A 1 78 ? 27.423 1.034 -21.052 1.00 91.94 78 GLY A C 1
ATOM 632 O O . GLY A 1 78 ? 27.926 1.826 -21.846 1.00 91.94 78 GLY A O 1
ATOM 633 N N . ASN A 1 79 ? 26.449 0.198 -21.422 1.00 94.50 79 ASN A N 1
ATOM 634 C CA . ASN A 1 79 ? 25.926 0.136 -22.785 1.00 94.5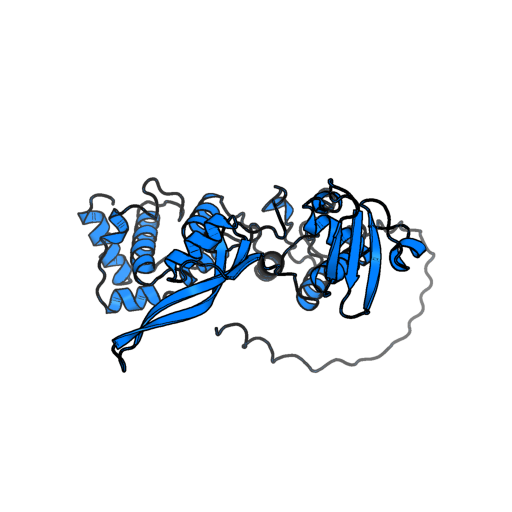0 79 ASN A CA 1
ATOM 635 C C . ASN A 1 79 ? 24.688 1.014 -22.953 1.00 94.50 79 ASN A C 1
ATOM 637 O O . ASN A 1 79 ? 23.789 0.999 -22.111 1.00 94.50 79 ASN A O 1
ATOM 641 N N . THR A 1 80 ? 24.605 1.664 -24.111 1.00 96.19 80 THR A N 1
ATOM 642 C CA . THR A 1 80 ? 23.426 2.408 -24.559 1.00 96.19 80 THR A CA 1
ATOM 643 C C . THR A 1 80 ? 22.825 1.711 -25.773 1.00 96.19 80 THR A C 1
ATOM 645 O O . THR A 1 80 ? 23.545 1.324 -26.695 1.00 96.19 80 THR A O 1
ATOM 648 N N . TYR A 1 81 ? 21.505 1.547 -25.779 1.00 96.81 81 TYR A N 1
ATOM 649 C CA . TYR A 1 81 ? 20.774 0.921 -26.879 1.00 96.81 81 TYR A CA 1
ATOM 650 C C . TYR A 1 81 ? 19.701 1.861 -27.408 1.00 96.81 81 TYR A C 1
ATOM 652 O O . TYR A 1 81 ? 18.997 2.491 -26.616 1.00 96.81 81 TYR A O 1
ATOM 660 N N . LEU A 1 82 ? 19.510 1.896 -28.730 1.00 96.75 82 LEU A N 1
ATOM 661 C CA . LEU A 1 82 ? 18.287 2.449 -29.297 1.00 96.75 82 LEU A CA 1
ATOM 662 C C . LEU A 1 82 ? 17.127 1.484 -29.033 1.00 96.75 82 LEU A C 1
ATOM 664 O O . LEU A 1 82 ? 17.186 0.283 -29.332 1.00 96.75 82 LEU A O 1
ATOM 668 N N . VAL A 1 83 ? 16.069 2.026 -28.444 1.00 96.75 83 VAL A N 1
ATOM 669 C CA . VAL A 1 83 ? 14.859 1.308 -28.059 1.00 96.75 83 VAL A CA 1
ATOM 670 C C . VAL A 1 83 ? 13.671 2.028 -28.666 1.00 96.75 83 VAL A C 1
ATOM 672 O O . VAL A 1 83 ? 13.563 3.245 -28.567 1.00 96.75 83 VAL A O 1
ATOM 675 N N . THR A 1 84 ? 12.766 1.275 -29.272 1.00 94.69 84 THR A N 1
ATOM 676 C CA . THR A 1 84 ? 11.458 1.758 -29.708 1.00 94.69 84 THR A CA 1
ATOM 677 C C . THR A 1 84 ? 10.368 0.941 -29.031 1.00 94.69 84 THR A C 1
ATOM 679 O O . THR A 1 84 ? 10.630 -0.084 -28.393 1.00 94.69 84 THR A O 1
ATOM 682 N N . GLU A 1 85 ? 9.114 1.334 -29.222 1.00 89.56 85 GLU A N 1
ATOM 683 C CA . GLU A 1 85 ? 7.979 0.529 -28.774 1.00 89.56 85 GLU A CA 1
ATOM 684 C C . GLU A 1 85 ? 7.926 -0.887 -29.368 1.00 89.56 85 GLU A C 1
ATOM 686 O O . GLU A 1 85 ? 7.275 -1.760 -28.790 1.00 89.56 85 GLU A O 1
ATOM 691 N N . THR A 1 86 ? 8.587 -1.120 -30.506 1.00 91.94 86 THR A N 1
ATOM 692 C CA . THR A 1 86 ? 8.488 -2.372 -31.275 1.00 91.94 86 THR A CA 1
ATOM 693 C C . THR A 1 86 ? 9.821 -3.093 -31.465 1.00 91.94 86 THR A C 1
ATOM 695 O O . THR A 1 86 ? 9.827 -4.258 -31.862 1.00 91.94 86 THR A O 1
ATOM 698 N N . SER A 1 87 ? 10.952 -2.448 -31.171 1.00 95.25 87 SER A N 1
ATOM 699 C CA . SER A 1 87 ? 12.285 -2.992 -31.429 1.00 95.25 87 SER A CA 1
ATOM 700 C C . SER A 1 87 ? 13.342 -2.498 -30.442 1.00 95.25 87 SER A C 1
ATOM 702 O O . SER A 1 87 ? 13.196 -1.456 -29.808 1.00 95.25 87 SER A O 1
ATOM 704 N N . CYS A 1 88 ? 14.434 -3.252 -30.309 1.00 96.62 88 CYS A N 1
ATOM 705 C CA . CYS A 1 88 ? 15.600 -2.851 -29.527 1.00 96.62 88 CYS A CA 1
ATOM 706 C C . CYS A 1 88 ? 16.892 -3.423 -30.128 1.00 96.62 88 CYS A C 1
ATOM 708 O O . CYS A 1 88 ? 16.923 -4.572 -30.567 1.00 96.62 88 CYS A O 1
ATOM 710 N N . GLU A 1 89 ? 17.981 -2.654 -30.093 1.00 96.69 89 GLU A N 1
ATOM 711 C CA . GLU A 1 89 ? 19.297 -3.071 -30.611 1.00 96.69 89 GLU A CA 1
ATOM 712 C C . GLU A 1 89 ? 20.033 -4.089 -29.720 1.00 96.69 89 GLU A C 1
ATOM 714 O O . GLU A 1 89 ? 21.039 -4.691 -30.119 1.00 96.69 89 GLU A O 1
ATOM 719 N N . CYS A 1 90 ? 19.541 -4.324 -28.503 1.00 95.38 90 CYS A N 1
ATOM 720 C CA . CYS A 1 90 ? 20.176 -5.259 -27.583 1.00 95.38 90 CYS A CA 1
ATOM 721 C C . CYS A 1 90 ? 20.152 -6.706 -28.111 1.00 95.38 90 CYS A C 1
ATOM 723 O O . CYS A 1 90 ? 19.292 -7.112 -28.897 1.00 95.38 90 CYS A O 1
ATOM 725 N N . GLU A 1 91 ? 21.108 -7.510 -27.654 1.00 94.38 91 GLU A N 1
ATOM 726 C CA . GLU A 1 91 ? 21.249 -8.902 -28.087 1.00 94.38 91 GLU A CA 1
ATOM 727 C C . GLU A 1 91 ? 20.049 -9.781 -27.684 1.00 94.38 91 GLU A C 1
ATOM 729 O O . GLU A 1 91 ? 19.650 -10.656 -28.451 1.00 94.38 91 GLU A O 1
ATOM 734 N N . ASP A 1 92 ? 19.436 -9.521 -26.523 1.00 92.88 92 ASP A N 1
ATOM 735 C CA . ASP A 1 92 ? 18.261 -10.259 -26.026 1.00 92.88 92 ASP A CA 1
ATOM 736 C C . ASP A 1 92 ? 17.076 -10.149 -27.000 1.00 92.88 92 ASP A C 1
ATOM 738 O O . ASP A 1 92 ? 16.499 -11.164 -27.397 1.00 92.88 92 ASP A O 1
ATOM 742 N N . PHE A 1 93 ? 16.781 -8.934 -27.482 1.00 94.88 93 PHE A N 1
ATOM 743 C CA . PHE A 1 93 ? 15.743 -8.719 -28.492 1.00 94.88 93 PHE A CA 1
ATOM 744 C C . PHE A 1 93 ? 16.124 -9.354 -29.832 1.00 94.88 93 PHE A C 1
ATOM 746 O O . PHE A 1 93 ? 15.328 -10.101 -30.398 1.00 94.88 93 PHE A O 1
ATOM 753 N N . ARG A 1 94 ? 17.354 -9.124 -30.317 1.00 93.94 94 ARG A N 1
ATOM 754 C CA . ARG A 1 94 ? 17.823 -9.673 -31.603 1.00 93.94 94 ARG A CA 1
ATOM 755 C C . ARG A 1 94 ? 17.753 -11.200 -31.665 1.00 93.94 94 ARG A C 1
ATOM 757 O O . ARG A 1 94 ? 17.441 -11.743 -32.719 1.00 93.94 94 ARG A O 1
ATOM 764 N N . LYS A 1 95 ? 18.028 -11.893 -30.555 1.00 92.94 95 LYS A N 1
ATOM 765 C CA . LYS A 1 95 ? 17.980 -13.363 -30.490 1.00 92.94 95 LYS A CA 1
ATOM 766 C C . LYS A 1 95 ? 16.568 -13.916 -30.324 1.00 92.94 95 LYS A C 1
ATOM 768 O O . LYS A 1 95 ? 16.260 -14.951 -30.907 1.00 92.94 95 LYS A O 1
ATOM 773 N N . LYS A 1 96 ? 15.733 -13.284 -29.492 1.00 89.94 96 LYS A N 1
ATOM 774 C CA . LYS A 1 96 ? 14.434 -13.852 -29.091 1.00 89.94 96 LYS A CA 1
ATOM 775 C C . LYS A 1 96 ? 13.241 -13.301 -29.868 1.00 89.94 96 LYS A C 1
ATOM 777 O O . LYS A 1 96 ? 12.197 -13.946 -29.872 1.00 89.94 96 LYS A O 1
ATOM 782 N N . GLY A 1 97 ? 13.349 -12.103 -30.445 1.00 90.19 97 GLY A N 1
ATOM 783 C CA . GLY A 1 97 ? 12.232 -11.395 -31.081 1.00 90.19 97 GLY A CA 1
ATOM 784 C C . GLY A 1 97 ? 11.087 -11.046 -30.121 1.00 90.19 97 GLY A C 1
ATOM 785 O O . GLY A 1 97 ? 9.967 -10.805 -30.558 1.00 90.19 97 GLY A O 1
ATOM 786 N N . LYS A 1 98 ? 11.343 -11.059 -28.807 1.00 90.88 98 LYS A N 1
ATOM 787 C CA . LYS A 1 98 ? 10.369 -10.744 -27.754 1.00 90.88 98 LYS A CA 1
ATOM 788 C C . LYS A 1 98 ? 10.799 -9.474 -27.002 1.00 90.88 98 LYS A C 1
ATOM 790 O O . LYS A 1 98 ? 12.000 -9.214 -26.941 1.00 90.88 98 LYS A O 1
ATOM 795 N N . PRO A 1 99 ? 9.871 -8.742 -26.352 1.00 93.06 99 PRO A N 1
ATOM 796 C CA . PRO A 1 99 ? 10.196 -7.521 -25.609 1.00 93.06 99 PRO A CA 1
ATOM 797 C C . PRO A 1 99 ? 11.320 -7.729 -24.588 1.00 93.06 99 PRO A C 1
ATOM 799 O O . PRO A 1 99 ? 11.205 -8.574 -23.704 1.00 93.06 99 PRO A O 1
ATOM 802 N N . CYS A 1 100 ? 12.423 -6.996 -24.713 1.00 95.06 100 CYS A N 1
ATOM 803 C CA . CYS A 1 100 ? 13.542 -7.072 -23.771 1.00 95.06 100 CYS A CA 1
ATOM 804 C C . CYS A 1 100 ? 13.329 -6.135 -22.569 1.00 95.06 100 CYS A C 1
ATOM 806 O O . CYS A 1 100 ? 12.420 -5.301 -22.575 1.00 95.06 100 CYS A O 1
ATOM 808 N N . LYS A 1 101 ? 14.214 -6.205 -21.564 1.00 95.50 101 LYS A N 1
ATOM 809 C CA . LYS A 1 101 ? 14.162 -5.317 -20.385 1.00 95.50 101 LYS A CA 1
ATOM 810 C C . LYS A 1 101 ? 14.104 -3.824 -20.749 1.00 95.50 101 LYS A C 1
ATOM 812 O O . LYS A 1 101 ? 13.364 -3.080 -20.122 1.00 95.50 101 LYS A O 1
ATOM 817 N N . HIS A 1 102 ? 14.814 -3.390 -21.796 1.00 96.38 102 HIS A N 1
ATOM 818 C CA . HIS A 1 102 ? 14.857 -1.976 -22.186 1.00 96.38 102 HIS A CA 1
ATOM 819 C C . HIS A 1 102 ? 13.523 -1.495 -22.773 1.00 96.38 102 HIS A C 1
ATOM 821 O O . HIS A 1 102 ? 13.091 -0.384 -22.488 1.00 96.38 102 HIS A O 1
ATOM 827 N N . MET A 1 103 ? 12.839 -2.346 -23.547 1.00 96.06 103 MET A N 1
ATOM 828 C CA . MET A 1 103 ? 11.508 -2.035 -24.086 1.00 96.06 103 MET A CA 1
ATOM 829 C C . MET A 1 103 ? 10.453 -1.971 -22.981 1.00 96.06 103 MET A C 1
ATOM 831 O O . MET A 1 103 ? 9.552 -1.137 -23.026 1.00 96.06 103 MET A O 1
ATOM 835 N N . ILE A 1 104 ? 10.560 -2.861 -21.991 1.00 94.94 104 ILE A N 1
ATOM 836 C CA . ILE A 1 104 ? 9.683 -2.859 -20.817 1.00 94.94 104 ILE A CA 1
ATOM 837 C C . ILE A 1 104 ? 9.934 -1.593 -19.986 1.00 94.94 104 ILE A C 1
ATOM 839 O O . ILE A 1 104 ? 8.979 -0.905 -19.638 1.00 94.94 104 ILE A O 1
ATOM 843 N N . PHE A 1 105 ? 11.201 -1.246 -19.739 1.00 95.06 105 PHE A N 1
ATOM 844 C CA . PHE A 1 105 ? 11.601 -0.015 -19.054 1.00 95.06 105 PHE A CA 1
ATOM 845 C C . PHE A 1 105 ? 11.036 1.235 -19.734 1.00 95.06 105 PHE A C 1
ATOM 847 O O . PHE A 1 105 ? 10.345 2.012 -19.079 1.00 95.06 105 PHE A O 1
ATOM 854 N N . LEU A 1 106 ? 11.234 1.387 -21.049 1.00 94.94 106 LEU A N 1
ATOM 855 C CA . LEU A 1 106 ? 10.695 2.521 -21.807 1.00 94.94 106 LEU A CA 1
ATOM 856 C C . LEU A 1 106 ? 9.164 2.611 -21.688 1.00 94.94 106 LEU A C 1
ATOM 858 O O . LEU A 1 106 ? 8.616 3.681 -21.437 1.00 94.94 106 LEU A O 1
ATOM 862 N N . ALA A 1 107 ? 8.463 1.479 -21.784 1.00 92.69 107 ALA A N 1
ATOM 863 C CA . ALA A 1 107 ? 7.011 1.458 -21.628 1.00 92.69 107 ALA A CA 1
ATOM 864 C C . ALA A 1 107 ? 6.550 1.841 -20.209 1.00 92.69 107 ALA A C 1
ATOM 866 O O . ALA A 1 107 ? 5.467 2.404 -20.045 1.00 92.69 107 ALA A O 1
ATOM 867 N N . MET A 1 108 ? 7.342 1.554 -19.170 1.00 91.31 108 MET A N 1
ATOM 868 C CA . MET A 1 108 ? 7.051 2.025 -17.812 1.00 91.31 108 MET A CA 1
ATOM 869 C C . MET A 1 108 ? 7.215 3.543 -17.708 1.00 91.31 108 MET A C 1
ATOM 871 O O . MET A 1 108 ? 6.305 4.191 -17.196 1.00 91.31 108 MET A O 1
ATOM 875 N N . GLN A 1 109 ? 8.296 4.104 -18.265 1.00 89.62 109 GLN A N 1
ATOM 876 C CA . GLN A 1 109 ? 8.535 5.557 -18.280 1.00 89.62 109 GLN A CA 1
ATOM 877 C C . GLN A 1 109 ? 7.423 6.322 -19.007 1.00 89.62 109 GLN A C 1
ATOM 879 O O . GLN A 1 109 ? 6.969 7.364 -18.539 1.00 89.62 109 GLN A O 1
ATOM 884 N N . ASN A 1 110 ? 6.918 5.757 -20.104 1.00 88.19 110 ASN A N 1
ATOM 885 C CA . ASN A 1 110 ? 5.865 6.372 -20.913 1.00 88.19 110 ASN A CA 1
ATOM 886 C C . ASN A 1 110 ? 4.441 6.056 -20.421 1.00 88.19 110 ASN A C 1
ATOM 888 O O . ASN A 1 110 ? 3.465 6.500 -21.021 1.00 88.19 110 ASN A O 1
ATOM 892 N N . GLY A 1 111 ? 4.283 5.225 -19.384 1.00 87.00 111 GLY A N 1
ATOM 893 C CA . GLY A 1 111 ? 2.968 4.763 -18.925 1.00 87.00 111 GLY A CA 1
ATOM 894 C C . GLY A 1 111 ? 2.256 3.774 -19.867 1.00 87.00 111 GLY A C 1
ATOM 895 O O . GLY A 1 111 ? 1.118 3.392 -19.596 1.00 87.00 111 GLY A O 1
ATOM 896 N N . SER A 1 112 ? 2.909 3.306 -20.938 1.00 87.94 112 SER A N 1
ATOM 897 C CA . SER A 1 112 ? 2.355 2.357 -21.918 1.00 87.94 112 SER A CA 1
ATOM 898 C C . SER A 1 112 ? 2.564 0.878 -21.556 1.00 87.94 112 SER A C 1
ATOM 900 O O . SER A 1 112 ? 2.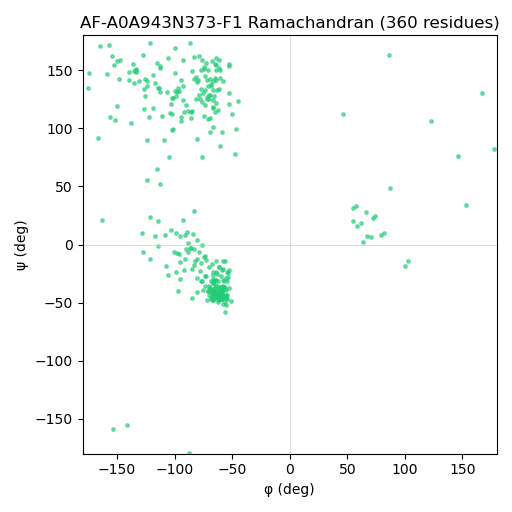121 -0.012 -22.283 1.00 87.94 112 SER A O 1
ATOM 902 N N . HIS A 1 113 ? 3.187 0.589 -20.409 1.00 87.94 113 HIS A N 1
ATOM 903 C CA . HIS A 1 113 ? 3.500 -0.759 -19.911 1.00 87.94 113 HIS A CA 1
ATOM 904 C C . HIS A 1 113 ? 2.295 -1.709 -19.822 1.00 87.94 113 HIS A C 1
ATOM 906 O O . HIS A 1 113 ? 2.469 -2.920 -19.943 1.00 87.94 113 HIS A O 1
ATOM 912 N N . ARG A 1 114 ? 1.070 -1.179 -19.716 1.00 81.56 114 ARG A N 1
ATOM 913 C CA . ARG A 1 114 ? -0.181 -1.958 -19.693 1.00 81.56 114 ARG A CA 1
ATOM 914 C C . ARG A 1 114 ? -0.345 -2.907 -20.878 1.00 81.56 114 ARG A C 1
ATOM 916 O O . ARG A 1 114 ? -0.977 -3.944 -20.731 1.00 81.56 114 ARG A O 1
ATOM 923 N N . LYS A 1 115 ? 0.248 -2.595 -22.038 1.00 84.62 115 LYS A N 1
ATOM 924 C CA . LYS A 1 115 ? 0.225 -3.479 -23.218 1.00 84.62 115 LYS A CA 1
ATOM 925 C C . LYS A 1 115 ? 0.891 -4.838 -22.980 1.00 84.62 115 LYS A C 1
ATOM 927 O O . LYS A 1 115 ? 0.656 -5.769 -23.742 1.00 84.62 115 LYS A O 1
ATOM 932 N N . TYR A 1 116 ? 1.730 -4.937 -21.950 1.00 86.44 116 TYR A N 1
ATOM 933 C CA . TYR A 1 116 ? 2.390 -6.175 -21.561 1.00 86.44 116 TYR A CA 1
ATOM 934 C C . TYR A 1 116 ? 1.669 -6.934 -20.448 1.00 86.44 116 TYR A C 1
ATOM 936 O O . TYR A 1 116 ? 2.072 -8.054 -20.146 1.00 86.44 116 TYR A O 1
ATOM 944 N N . GLU A 1 117 ? 0.638 -6.354 -19.833 1.00 81.06 117 GLU A N 1
ATOM 945 C CA . GLU A 1 117 ? -0.102 -7.024 -18.770 1.00 81.06 117 GLU A CA 1
ATOM 946 C C . GLU A 1 117 ? -0.840 -8.236 -19.346 1.00 81.06 117 GLU A C 1
ATOM 948 O O . GLU A 1 117 ? -1.622 -8.119 -20.292 1.00 81.06 117 GLU A O 1
ATOM 953 N N . ILE A 1 118 ? -0.590 -9.416 -18.781 1.00 70.00 118 ILE A N 1
ATOM 954 C CA . ILE A 1 118 ? -1.327 -10.627 -19.132 1.00 70.00 118 ILE A CA 1
ATOM 955 C C . ILE A 1 118 ? -2.300 -10.907 -17.998 1.00 70.00 118 ILE A C 1
ATOM 957 O O . ILE A 1 118 ? -1.892 -11.253 -16.894 1.00 70.00 118 ILE A O 1
ATOM 961 N N . LEU A 1 119 ? -3.597 -10.796 -18.288 1.00 61.91 119 LEU A N 1
ATOM 962 C CA . LEU A 1 119 ? -4.614 -11.376 -17.422 1.00 61.91 119 LEU A CA 1
ATOM 963 C C . LEU A 1 119 ? -4.583 -12.902 -17.631 1.00 61.91 119 LEU A C 1
ATOM 965 O O . LEU A 1 119 ? -4.760 -13.360 -18.766 1.00 61.91 119 LEU A O 1
ATOM 969 N N . PRO A 1 120 ? -4.322 -13.708 -16.590 1.00 61.62 120 PRO A N 1
ATOM 970 C CA . PRO A 1 120 ? -4.310 -15.154 -16.698 1.00 61.62 120 PRO A CA 1
ATOM 971 C C . PRO A 1 120 ? -5.686 -15.640 -17.147 1.00 61.62 120 PRO A C 1
ATOM 973 O O . PRO A 1 120 ? -6.718 -15.027 -16.878 1.00 61.62 120 PRO A O 1
ATOM 976 N N . GLN A 1 121 ? -5.706 -16.765 -17.858 1.00 57.97 121 GLN A N 1
ATOM 977 C CA . GLN A 1 121 ? -6.953 -17.358 -18.327 1.00 57.97 121 GLN A CA 1
ATOM 978 C C . GLN A 1 121 ? -7.735 -17.896 -17.119 1.00 57.97 121 GLN A C 1
ATOM 980 O O . GLN A 1 121 ? -7.493 -19.012 -16.662 1.00 57.97 121 GLN A O 1
ATOM 985 N N . CYS A 1 122 ? -8.682 -17.096 -16.613 1.00 57.75 122 CYS A N 1
ATOM 986 C CA . CYS A 1 122 ? -9.446 -17.329 -15.376 1.00 57.75 122 CYS A CA 1
ATOM 987 C C . CYS A 1 122 ? -10.196 -18.673 -15.322 1.00 57.75 122 CYS A C 1
ATOM 989 O O . CYS A 1 122 ? -10.671 -19.081 -14.270 1.00 57.75 122 CYS A O 1
ATOM 991 N N . GLN A 1 123 ? -10.332 -19.363 -16.455 1.00 54.12 123 GLN A N 1
ATOM 992 C CA . GLN A 1 123 ? -11.231 -20.502 -16.642 1.00 54.12 123 GLN A CA 1
ATOM 993 C C . GLN A 1 123 ? -10.650 -21.845 -16.164 1.00 54.12 123 GLN A C 1
ATOM 995 O O . GLN A 1 123 ? -11.348 -22.854 -16.209 1.00 54.12 123 GLN A O 1
ATOM 1000 N N . PHE A 1 124 ? -9.390 -21.879 -15.707 1.00 60.47 124 PHE A N 1
ATOM 1001 C CA . PHE A 1 124 ? -8.681 -23.134 -15.417 1.00 60.47 124 PHE A CA 1
ATOM 1002 C C . PHE A 1 124 ? -8.034 -23.221 -14.027 1.00 60.47 124 PHE A C 1
ATOM 1004 O O . PHE A 1 124 ? -7.281 -24.163 -13.784 1.00 60.47 124 PHE A O 1
ATOM 1011 N N . HIS A 1 125 ? -8.306 -22.285 -13.108 1.00 73.25 125 HIS A N 1
ATOM 1012 C CA . HIS A 1 125 ? -7.764 -22.358 -11.747 1.00 73.25 125 HIS A CA 1
ATOM 1013 C C . HIS A 1 125 ? -8.816 -22.843 -10.742 1.00 73.25 125 HIS A C 1
ATOM 1015 O O . HIS A 1 125 ? -9.883 -22.256 -10.614 1.00 73.25 125 HIS A O 1
ATOM 1021 N N . SER A 1 126 ? -8.504 -23.894 -9.985 1.00 81.00 126 SER A N 1
ATOM 1022 C CA . SER A 1 126 ? -9.404 -24.521 -9.000 1.00 81.00 126 SER A CA 1
ATOM 1023 C C . SER A 1 126 ? -9.413 -23.839 -7.621 1.00 81.00 126 SER A C 1
ATOM 1025 O O . SER A 1 126 ? -9.925 -24.413 -6.662 1.00 81.00 126 SER A O 1
ATOM 1027 N N . GLY A 1 127 ? -8.775 -22.668 -7.488 1.00 87.56 127 GLY A N 1
ATOM 1028 C CA . GLY A 1 127 ? -8.450 -22.061 -6.186 1.00 87.56 127 GLY A CA 1
ATOM 1029 C C . GLY A 1 127 ? -7.574 -22.933 -5.272 1.00 87.56 127 GLY A C 1
ATOM 1030 O O . GLY A 1 127 ? -7.525 -22.688 -4.068 1.00 87.56 127 GLY A O 1
ATOM 1031 N N . LYS A 1 128 ? -6.923 -23.976 -5.813 1.00 91.06 128 LYS A N 1
ATOM 1032 C CA . LYS A 1 128 ? -6.054 -24.891 -5.067 1.00 91.06 128 LYS A CA 1
ATOM 1033 C C . LYS A 1 128 ? -4.798 -25.258 -5.849 1.00 91.06 128 LYS A C 1
ATOM 1035 O O . LYS A 1 128 ? -4.852 -25.350 -7.074 1.00 91.06 128 LYS A O 1
ATOM 1040 N N . ASN A 1 129 ? -3.695 -25.499 -5.145 1.00 89.44 129 ASN A N 1
ATOM 1041 C CA . ASN A 1 129 ? -2.450 -25.984 -5.747 1.00 89.44 129 ASN A CA 1
ATOM 1042 C C . ASN A 1 129 ? -2.425 -27.526 -5.840 1.00 89.44 129 ASN A C 1
ATOM 1044 O O . ASN A 1 129 ? -3.364 -28.208 -5.423 1.00 89.44 129 ASN A O 1
ATOM 1048 N N . ASP A 1 130 ? -1.329 -28.090 -6.357 1.00 86.12 130 ASP A N 1
ATOM 1049 C CA . ASP A 1 130 ? -1.147 -29.546 -6.512 1.00 86.12 130 ASP A CA 1
ATOM 1050 C C . ASP A 1 130 ? -1.177 -30.318 -5.177 1.00 86.12 130 ASP A C 1
ATOM 1052 O O . ASP A 1 130 ? -1.409 -31.528 -5.161 1.00 86.12 130 ASP A O 1
ATOM 1056 N N . LYS A 1 131 ? -0.966 -29.629 -4.048 1.00 88.69 131 LYS A N 1
ATOM 1057 C CA . LYS A 1 131 ? -1.061 -30.188 -2.691 1.00 88.69 131 LYS A CA 1
ATOM 1058 C C . LYS A 1 131 ? -2.472 -30.073 -2.101 1.00 88.69 131 LYS A C 1
ATOM 1060 O O . LYS A 1 131 ? -2.717 -30.572 -1.007 1.00 88.69 131 LYS A O 1
ATOM 1065 N N . GLY A 1 132 ? -3.405 -29.440 -2.813 1.00 90.00 132 GLY A N 1
ATOM 1066 C CA . GLY A 1 132 ? -4.767 -29.182 -2.348 1.00 90.00 132 GLY A CA 1
ATOM 1067 C C . GLY A 1 132 ? -4.894 -27.997 -1.385 1.00 90.00 132 GLY A C 1
ATOM 1068 O O . GLY A 1 132 ? -5.978 -27.801 -0.832 1.00 90.00 132 GLY A O 1
ATOM 1069 N N . GLU A 1 133 ? -3.824 -27.220 -1.195 1.00 92.62 133 GLU A N 1
ATOM 1070 C CA . GLU A 1 133 ? -3.804 -26.010 -0.366 1.00 92.62 133 GLU A CA 1
ATOM 1071 C C . GLU A 1 133 ? -4.521 -24.867 -1.093 1.00 92.62 133 GLU A C 1
ATOM 1073 O O . GLU A 1 133 ? -4.578 -24.856 -2.324 1.00 92.62 133 GLU A O 1
ATOM 1078 N N . PHE A 1 134 ? -5.087 -23.925 -0.335 1.00 94.88 134 PHE A N 1
ATOM 1079 C CA . PHE A 1 134 ? -5.755 -22.740 -0.876 1.00 94.88 134 PHE A CA 1
ATOM 1080 C C . PHE A 1 134 ? -4.800 -21.920 -1.751 1.00 94.88 134 PHE A C 1
ATOM 1082 O O . PHE A 1 134 ? -3.637 -21.762 -1.407 1.00 94.88 134 PHE A O 1
ATOM 1089 N N . VAL A 1 135 ? -5.294 -21.383 -2.868 1.00 93.94 135 VAL A N 1
ATOM 1090 C CA . VAL A 1 135 ? -4.547 -20.464 -3.731 1.00 93.94 135 VAL A CA 1
ATOM 1091 C C . VAL A 1 135 ? -5.369 -19.194 -3.951 1.00 93.94 135 VAL A C 1
ATOM 1093 O O . VAL A 1 135 ? -6.430 -19.281 -4.578 1.00 93.94 135 VAL A O 1
ATOM 1096 N N . PRO A 1 136 ? -4.888 -18.023 -3.495 1.00 93.06 136 PRO A N 1
ATOM 1097 C CA . PRO A 1 136 ? -5.554 -16.756 -3.746 1.00 93.06 136 PRO A CA 1
ATOM 1098 C C . PRO A 1 136 ? -5.533 -16.411 -5.234 1.00 93.06 136 PRO A C 1
ATOM 1100 O O . PRO A 1 136 ? -4.483 -16.376 -5.878 1.00 93.06 136 PRO A O 1
ATOM 1103 N N . LEU A 1 137 ? -6.712 -16.120 -5.776 1.00 90.88 137 LEU A N 1
ATOM 1104 C CA . LEU A 1 137 ? -6.896 -15.741 -7.172 1.00 90.88 137 LEU A CA 1
ATOM 1105 C C . LEU A 1 137 ? -7.082 -14.232 -7.242 1.00 90.88 137 LEU A C 1
ATOM 1107 O O . LEU A 1 137 ? -8.169 -13.720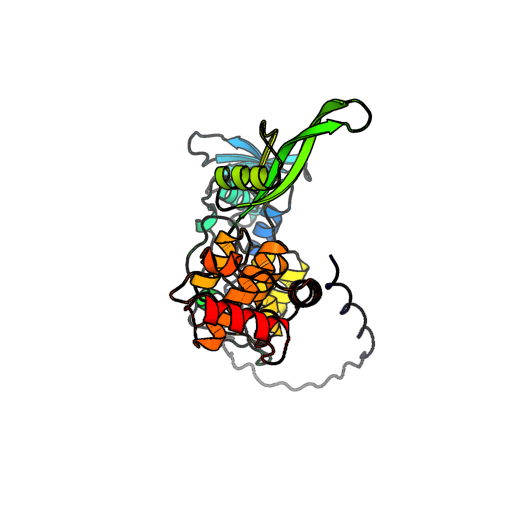 -6.993 1.00 90.88 137 LEU A O 1
ATOM 1111 N N . TYR A 1 138 ? -6.010 -13.506 -7.561 1.00 88.56 138 TYR A N 1
ATOM 1112 C CA . TYR A 1 138 ? -5.980 -12.046 -7.418 1.00 88.56 138 TYR A CA 1
ATOM 1113 C C . TYR A 1 138 ? -7.128 -11.319 -8.148 1.00 88.56 138 TYR A C 1
ATOM 1115 O O . TYR A 1 138 ? -7.621 -10.298 -7.665 1.00 88.56 138 TYR A O 1
ATOM 1123 N N . TRP A 1 139 ? -7.597 -11.873 -9.273 1.00 88.12 139 TRP A N 1
ATOM 1124 C CA . TRP A 1 139 ? -8.707 -11.331 -10.060 1.00 88.12 139 TRP A CA 1
ATOM 1125 C C . TRP A 1 139 ? -10.070 -11.409 -9.353 1.00 88.12 139 TRP A C 1
ATOM 1127 O O . TRP A 1 139 ? -10.997 -10.713 -9.760 1.00 88.12 139 TRP A O 1
ATOM 1137 N N . GLU A 1 140 ? -10.216 -12.215 -8.299 1.00 88.62 140 GLU A N 1
ATOM 1138 C CA . GLU A 1 140 ? -11.424 -12.245 -7.460 1.00 88.62 140 GLU A CA 1
ATOM 1139 C C . GLU A 1 140 ? -11.486 -11.040 -6.504 1.00 88.62 140 GLU A C 1
ATOM 1141 O O . GLU A 1 140 ? -12.569 -10.514 -6.204 1.00 88.62 140 GLU A O 1
ATOM 1146 N N . TYR A 1 141 ? -10.319 -10.558 -6.066 1.00 89.06 141 TYR A N 1
ATOM 1147 C CA . TYR A 1 141 ? -10.201 -9.428 -5.143 1.00 89.06 141 TYR A CA 1
ATOM 1148 C C . TYR A 1 141 ? -10.246 -8.100 -5.883 1.00 89.06 141 TYR A C 1
ATOM 1150 O O . TYR A 1 141 ? -10.992 -7.202 -5.489 1.00 89.06 141 TYR A O 1
ATOM 1158 N N . TYR A 1 142 ? -9.492 -7.992 -6.977 1.00 83.12 142 TYR A N 1
ATOM 1159 C CA . TYR A 1 142 ? -9.389 -6.763 -7.745 1.00 83.12 142 TYR A CA 1
ATOM 1160 C C . TYR A 1 142 ? -9.123 -7.060 -9.219 1.00 83.12 142 TYR A C 1
ATOM 1162 O O . TYR A 1 142 ? -8.117 -7.663 -9.585 1.00 83.12 142 TYR A O 1
ATOM 1170 N N . SER A 1 143 ? -10.052 -6.625 -10.067 1.00 71.00 143 SER A N 1
ATOM 1171 C CA . SER A 1 143 ? -10.023 -6.855 -11.515 1.00 71.00 143 SER A CA 1
ATOM 1172 C C . SER A 1 143 ? -9.853 -5.569 -12.324 1.00 71.00 143 SER A C 1
ATOM 1174 O O . SER A 1 143 ? -9.839 -5.612 -13.553 1.00 71.00 143 SER A O 1
ATOM 1176 N N . VAL A 1 144 ? -9.778 -4.415 -11.656 1.00 74.31 144 VAL A N 1
ATOM 1177 C CA . VAL A 1 144 ? -9.542 -3.136 -12.328 1.00 74.31 144 VAL A CA 1
ATOM 1178 C C . VAL A 1 144 ? -8.047 -3.012 -12.606 1.00 74.31 144 VAL A C 1
ATOM 1180 O O . VAL A 1 144 ? -7.211 -3.401 -11.797 1.00 74.31 144 VAL A O 1
ATOM 1183 N N . MET A 1 145 ? -7.691 -2.501 -13.779 1.00 67.81 145 MET A N 1
ATOM 1184 C CA . MET A 1 145 ? -6.289 -2.300 -14.132 1.00 67.81 145 MET A CA 1
ATOM 1185 C C . MET A 1 145 ? -5.735 -1.082 -13.383 1.00 67.81 145 MET A C 1
ATOM 1187 O O . MET A 1 145 ? -6.354 -0.015 -13.395 1.00 67.81 145 MET A O 1
ATOM 1191 N N . SER A 1 146 ? -4.581 -1.238 -12.729 1.00 69.50 146 SER A N 1
ATOM 1192 C CA . SER A 1 146 ? -3.949 -0.163 -11.964 1.00 69.50 146 SER A CA 1
ATOM 1193 C C . SER A 1 146 ? -3.533 1.008 -12.862 1.00 69.50 146 SER A C 1
ATOM 1195 O O . SER A 1 146 ? -3.216 0.855 -14.047 1.00 69.50 146 SER A O 1
ATOM 1197 N N . LEU A 1 147 ? -3.532 2.221 -12.295 1.00 66.56 147 LEU A N 1
ATOM 1198 C CA . LEU A 1 147 ? -3.112 3.414 -13.034 1.00 66.56 147 LEU A CA 1
ATOM 1199 C C . LEU A 1 147 ? -1.586 3.536 -13.187 1.00 66.56 147 LEU A C 1
ATOM 1201 O O . LEU A 1 147 ? -1.139 4.278 -14.059 1.00 66.56 147 LEU A O 1
ATOM 1205 N N . GLY A 1 148 ? -0.817 2.781 -12.400 1.00 78.88 148 GLY A N 1
ATOM 1206 C CA . GLY A 1 148 ? 0.645 2.743 -12.406 1.00 78.88 148 GLY A CA 1
ATOM 1207 C C . GLY A 1 148 ? 1.179 1.398 -11.906 1.00 78.88 148 GLY A C 1
ATOM 1208 O O . GLY A 1 148 ? 0.455 0.402 -11.913 1.00 78.88 148 GLY A O 1
ATOM 1209 N N . LEU A 1 149 ? 2.435 1.369 -11.456 1.00 87.00 149 LEU A N 1
ATOM 1210 C CA . LEU A 1 149 ? 3.063 0.151 -10.936 1.00 87.00 149 LEU A CA 1
ATOM 1211 C C . LEU A 1 149 ? 2.455 -0.249 -9.584 1.00 87.00 149 LEU A C 1
ATOM 1213 O O . LEU A 1 149 ? 2.414 0.551 -8.647 1.00 87.00 149 LEU A O 1
ATOM 1217 N N . GLY A 1 150 ? 2.032 -1.507 -9.479 1.00 89.81 150 GLY A N 1
ATOM 1218 C CA . GLY A 1 150 ? 1.361 -2.066 -8.311 1.00 89.81 150 GLY A CA 1
ATOM 1219 C C . GLY A 1 150 ? -0.154 -1.862 -8.290 1.00 89.81 150 GLY A C 1
ATOM 1220 O O . GLY A 1 150 ? -0.718 -1.018 -8.984 1.00 89.81 150 GLY A O 1
ATOM 1221 N N . TYR A 1 151 ? -0.805 -2.646 -7.439 1.00 92.12 151 TYR A N 1
ATOM 1222 C CA . TYR A 1 151 ? -2.249 -2.708 -7.233 1.00 92.12 151 TYR A CA 1
ATOM 1223 C C . TYR A 1 151 ? -2.597 -2.177 -5.839 1.00 92.12 151 TYR A C 1
ATOM 1225 O O . TYR A 1 151 ? -3.282 -2.825 -5.047 1.00 92.12 151 TYR A O 1
ATOM 1233 N N . THR A 1 152 ? -2.111 -0.973 -5.534 1.00 93.94 152 THR A N 1
ATOM 1234 C CA . THR A 1 152 ? -2.294 -0.309 -4.238 1.00 93.94 152 THR A CA 1
ATOM 1235 C C . THR A 1 152 ? -3.176 0.932 -4.354 1.00 93.94 152 THR A C 1
ATOM 1237 O O . THR A 1 152 ? -3.208 1.590 -5.391 1.00 93.94 152 THR A O 1
ATOM 1240 N N . ASN A 1 153 ? -3.857 1.300 -3.265 1.00 94.19 153 ASN A N 1
ATOM 1241 C CA . ASN A 1 153 ? -4.697 2.507 -3.207 1.00 94.19 153 ASN A CA 1
ATOM 1242 C C . ASN A 1 153 ? -3.903 3.826 -3.302 1.00 94.19 153 ASN A C 1
ATOM 1244 O O . ASN A 1 153 ? -4.439 4.856 -3.708 1.00 94.19 153 ASN A O 1
ATOM 1248 N N . LEU A 1 154 ? -2.633 3.800 -2.897 1.00 94.69 154 LEU A N 1
ATOM 1249 C CA . LEU A 1 154 ? -1.709 4.932 -2.902 1.00 94.69 154 LEU A CA 1
ATOM 1250 C C . LEU A 1 154 ? -0.363 4.505 -3.485 1.00 94.69 154 LEU A C 1
ATOM 1252 O O . LEU A 1 154 ? 0.059 3.360 -3.311 1.00 94.69 154 LEU A O 1
ATOM 1256 N N . PHE A 1 155 ? 0.339 5.445 -4.109 1.00 92.75 155 PHE A N 1
ATOM 1257 C CA . PHE A 1 155 ? 1.730 5.282 -4.513 1.00 92.75 155 PHE A CA 1
ATOM 1258 C C . PHE A 1 155 ? 2.665 5.812 -3.433 1.00 92.75 155 PHE A C 1
ATOM 1260 O O . PHE A 1 155 ? 2.275 6.628 -2.593 1.00 92.75 155 PHE A O 1
ATOM 1267 N N . GLN A 1 156 ? 3.908 5.348 -3.464 1.00 94.62 156 GLN A N 1
ATOM 1268 C CA . GLN A 1 156 ? 4.948 5.813 -2.564 1.00 94.62 156 GLN A CA 1
ATOM 1269 C C . GLN A 1 156 ? 5.825 6.838 -3.283 1.00 94.62 156 GLN A C 1
ATOM 1271 O O . GLN A 1 156 ? 6.258 6.612 -4.411 1.00 94.62 156 GLN A O 1
ATOM 1276 N N . TYR A 1 157 ? 6.076 7.960 -2.617 1.00 95.75 157 TYR A N 1
ATOM 1277 C CA . TYR A 1 157 ? 6.914 9.035 -3.127 1.00 95.75 157 TYR A CA 1
ATOM 1278 C C . TYR A 1 157 ? 8.018 9.366 -2.134 1.00 95.75 157 TYR A C 1
ATOM 1280 O O . TYR A 1 157 ? 7.789 9.397 -0.922 1.00 95.75 157 TYR A O 1
ATOM 1288 N N . GLU A 1 158 ? 9.195 9.669 -2.664 1.00 96.88 158 GLU A N 1
ATOM 1289 C CA . GLU A 1 158 ? 10.256 10.339 -1.933 1.00 96.88 158 GLU A CA 1
ATOM 1290 C C . GLU A 1 158 ? 10.134 11.849 -2.161 1.00 96.88 158 GLU A C 1
ATOM 1292 O O . GLU A 1 158 ? 10.115 12.332 -3.294 1.00 96.88 158 GLU A O 1
ATOM 1297 N N . VAL A 1 159 ? 10.036 12.614 -1.073 1.00 96.62 159 VAL A N 1
ATOM 1298 C CA . VAL A 1 159 ? 9.930 14.075 -1.116 1.00 96.62 159 VAL A CA 1
ATOM 1299 C C . VAL A 1 159 ? 11.113 14.691 -0.392 1.00 96.62 159 VAL A C 1
ATOM 1301 O O . VAL A 1 159 ? 11.278 14.536 0.819 1.00 96.62 159 VAL A O 1
ATOM 1304 N N . SER A 1 160 ? 11.916 15.445 -1.137 1.00 95.31 160 SER A N 1
ATOM 1305 C CA . SER A 1 160 ? 13.037 16.225 -0.625 1.00 95.31 160 SER A CA 1
ATOM 1306 C C . SER A 1 160 ? 12.641 17.696 -0.530 1.00 95.31 160 SER A C 1
ATOM 1308 O O . SER A 1 160 ? 12.472 18.361 -1.548 1.00 95.31 160 SER A O 1
ATOM 1310 N N . GLY A 1 161 ? 12.534 18.23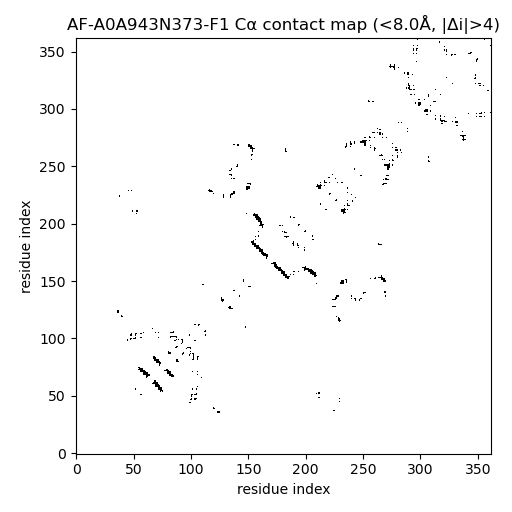9 0.681 1.00 93.06 161 GLY A N 1
ATOM 1311 C CA . GLY A 1 161 ? 12.165 19.638 0.924 1.00 93.06 161 GLY A CA 1
ATOM 1312 C C . GLY A 1 161 ? 12.943 20.262 2.077 1.00 93.06 161 GLY A C 1
ATOM 1313 O O . GLY A 1 161 ? 14.062 19.841 2.397 1.00 93.06 161 GLY A O 1
ATOM 1314 N N . ARG A 1 162 ? 12.365 21.294 2.697 1.00 91.50 162 ARG A N 1
ATOM 1315 C CA . ARG A 1 162 ? 12.982 22.057 3.786 1.00 91.50 162 ARG A CA 1
ATOM 1316 C C . ARG A 1 162 ? 12.197 21.930 5.084 1.00 91.50 162 ARG A C 1
ATOM 1318 O O . ARG A 1 162 ? 10.975 22.009 5.088 1.00 91.50 162 ARG A O 1
ATOM 1325 N N . ILE A 1 163 ? 12.915 21.791 6.195 1.00 90.19 163 ILE A N 1
ATOM 1326 C CA . ILE A 1 163 ? 12.372 22.056 7.528 1.00 90.19 163 ILE A CA 1
ATOM 1327 C C . ILE A 1 163 ? 12.857 23.425 7.977 1.00 90.19 163 ILE A C 1
ATOM 1329 O O . ILE A 1 163 ? 14.067 23.683 8.023 1.00 90.19 163 ILE A O 1
ATOM 1333 N N . TYR A 1 164 ? 11.893 24.259 8.350 1.00 85.81 164 TYR A N 1
ATOM 1334 C CA . TYR A 1 164 ? 12.113 25.559 8.959 1.00 85.81 164 TYR A CA 1
ATOM 1335 C C . TYR A 1 164 ? 11.980 25.439 10.473 1.00 85.81 164 TYR A C 1
ATOM 1337 O O . TYR A 1 164 ? 11.022 24.867 10.983 1.00 85.81 164 TYR A O 1
ATOM 1345 N N . GLY A 1 165 ? 12.947 25.984 11.196 1.00 84.00 165 GLY A N 1
ATOM 1346 C CA . GLY A 1 165 ? 12.905 26.035 12.651 1.00 84.00 165 GLY A CA 1
ATOM 1347 C C . GLY A 1 165 ? 13.923 27.020 13.191 1.00 84.00 165 GLY A C 1
ATOM 1348 O O . GLY A 1 165 ? 14.787 27.497 12.454 1.00 84.00 165 GLY A O 1
ATOM 1349 N N . THR A 1 166 ? 13.856 27.298 14.483 1.00 82.69 166 THR A N 1
ATOM 1350 C CA . THR A 1 166 ? 14.808 28.179 15.160 1.00 82.69 166 THR A CA 1
ATOM 1351 C C . THR A 1 166 ? 15.730 27.336 16.025 1.00 82.69 166 THR A C 1
ATOM 1353 O O . THR A 1 166 ? 15.279 26.474 16.771 1.00 82.69 166 THR A O 1
ATOM 1356 N N . SER A 1 167 ? 17.037 27.556 15.914 1.00 74.12 167 SER A N 1
ATOM 1357 C CA . SER A 1 167 ? 18.010 26.879 16.770 1.00 74.12 167 SER A CA 1
ATOM 1358 C C . SER A 1 167 ? 17.839 27.335 18.218 1.00 74.12 167 SER A C 1
ATOM 1360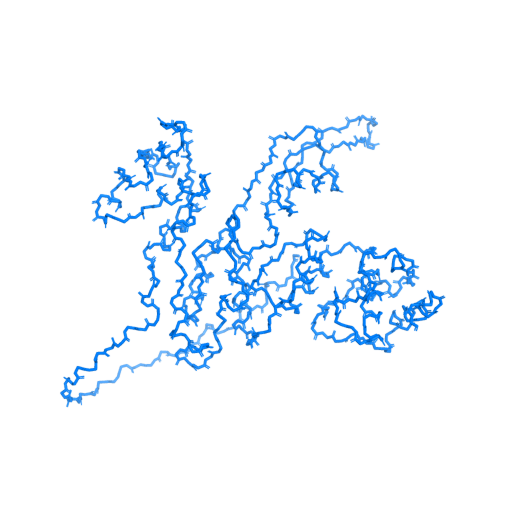 O O . SER A 1 167 ? 18.082 28.503 18.517 1.00 74.12 167 SER A O 1
ATOM 1362 N N . GLU A 1 168 ? 17.509 26.414 19.125 1.00 75.25 168 GLU A N 1
ATOM 1363 C CA . GLU A 1 168 ? 17.403 26.694 20.567 1.00 75.25 168 GLU A CA 1
ATOM 1364 C C . GLU A 1 168 ? 18.704 27.267 21.151 1.00 75.25 168 GLU A C 1
ATOM 1366 O O . GLU A 1 168 ? 18.675 28.092 22.057 1.00 75.25 168 GLU A O 1
ATOM 1371 N N . LYS A 1 169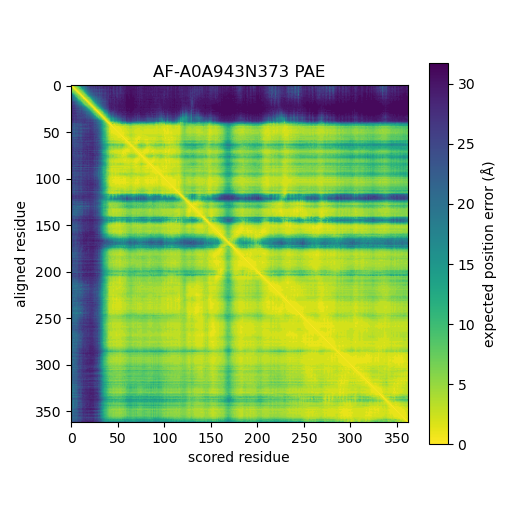 ? 19.862 26.879 20.597 1.00 75.19 169 LYS A N 1
ATOM 1372 C CA . LYS A 1 169 ? 21.180 27.326 21.077 1.00 75.19 169 LYS A CA 1
ATOM 1373 C C . LYS A 1 169 ? 21.593 28.707 20.579 1.00 75.19 169 LYS A C 1
ATOM 1375 O O . LYS A 1 169 ? 22.416 29.354 21.213 1.00 75.19 169 LYS A O 1
ATOM 1380 N N . THR A 1 170 ? 21.124 29.123 19.403 1.00 74.44 170 THR A N 1
ATOM 1381 C CA . THR A 1 170 ? 21.658 30.318 18.720 1.00 74.44 170 THR A CA 1
ATOM 1382 C C . THR A 1 170 ? 20.596 31.332 18.318 1.00 74.44 170 THR A C 1
ATOM 1384 O O . THR A 1 170 ? 20.954 32.387 17.802 1.00 74.44 170 THR A O 1
ATOM 1387 N N . GLY A 1 171 ? 19.307 31.023 18.484 1.00 78.12 171 GLY A N 1
ATOM 1388 C CA . GLY A 1 171 ? 18.188 31.877 18.070 1.00 78.12 171 GLY A CA 1
ATOM 1389 C C . GLY A 1 171 ? 18.091 32.111 16.556 1.00 78.12 171 GLY A C 1
ATOM 1390 O O . GLY A 1 171 ? 17.220 32.845 16.100 1.00 78.12 171 GLY A O 1
ATOM 1391 N N . LYS A 1 172 ? 18.977 31.505 15.754 1.00 81.56 172 LYS A N 1
ATOM 1392 C CA . LYS A 1 172 ? 19.020 31.687 14.299 1.00 81.56 172 LYS A CA 1
ATOM 1393 C C . LYS A 1 172 ? 18.022 30.769 13.608 1.00 81.56 172 LYS A C 1
ATOM 1395 O O . LYS A 1 172 ? 17.879 29.603 13.984 1.00 81.56 172 LYS A O 1
ATOM 1400 N N . GLN A 1 173 ? 17.403 31.285 12.549 1.00 82.38 173 GLN A N 1
ATOM 1401 C CA . GLN A 1 173 ? 16.610 30.474 11.635 1.00 82.38 173 GLN A CA 1
ATOM 1402 C C . GLN A 1 173 ? 17.494 29.407 10.985 1.00 82.38 173 GLN A C 1
ATOM 1404 O O . GLN A 1 173 ? 18.602 29.671 10.518 1.00 82.38 173 GLN A O 1
ATOM 1409 N N . THR A 1 174 ? 16.988 28.185 10.970 1.00 81.50 174 THR A N 1
ATOM 1410 C CA . THR A 1 174 ? 17.601 27.032 10.327 1.00 81.50 174 THR A CA 1
ATOM 1411 C C . THR A 1 174 ? 16.711 26.591 9.177 1.00 81.50 174 THR A C 1
ATOM 1413 O O . THR A 1 174 ? 15.493 26.506 9.320 1.00 81.50 174 THR A O 1
ATOM 1416 N N . ASN A 1 175 ? 17.337 26.327 8.033 1.00 85.44 175 ASN A N 1
ATOM 1417 C CA . ASN A 1 175 ? 16.687 25.778 6.852 1.00 85.44 175 ASN A CA 1
ATOM 1418 C C . ASN A 1 175 ? 17.433 24.498 6.458 1.00 85.44 175 ASN A C 1
ATOM 1420 O O . ASN A 1 175 ? 18.425 24.532 5.724 1.00 85.44 175 ASN A O 1
ATOM 1424 N N . ARG A 1 176 ? 16.992 23.366 7.010 1.00 86.62 176 ARG A N 1
ATOM 1425 C CA . ARG A 1 176 ? 17.645 22.067 6.801 1.00 86.62 176 ARG A CA 1
ATOM 1426 C C . ARG A 1 176 ? 16.937 21.304 5.689 1.00 86.62 176 ARG A C 1
ATOM 1428 O O . ARG A 1 176 ? 15.711 21.241 5.674 1.00 86.62 176 ARG A O 1
ATOM 1435 N N . LYS A 1 177 ? 17.708 20.713 4.771 1.00 91.69 177 LYS A N 1
ATOM 1436 C CA . LYS A 1 177 ? 17.168 19.761 3.792 1.00 91.69 177 LYS A CA 1
ATOM 1437 C C . LYS A 1 177 ? 16.710 18.509 4.544 1.00 91.69 177 LYS A C 1
ATOM 1439 O O . LYS A 1 177 ? 17.460 17.998 5.375 1.00 91.69 177 LYS A O 1
ATOM 1444 N N . LYS A 1 178 ? 15.505 18.028 4.251 1.00 93.81 178 LYS A N 1
ATOM 1445 C CA . LYS A 1 178 ? 15.010 16.737 4.733 1.00 93.81 178 LYS A CA 1
ATOM 1446 C C . LYS A 1 178 ? 14.332 15.996 3.595 1.00 93.81 178 LYS A C 1
ATOM 1448 O O . LYS A 1 178 ? 13.584 16.596 2.826 1.00 93.81 178 LYS A O 1
ATOM 1453 N N . THR A 1 179 ? 14.589 14.700 3.554 1.00 95.12 179 THR A N 1
ATOM 1454 C CA . THR A 1 179 ? 13.967 13.759 2.633 1.00 95.12 179 THR A CA 1
ATOM 1455 C C . THR A 1 179 ? 13.082 12.819 3.439 1.00 95.12 179 THR A C 1
ATOM 1457 O O . THR A 1 179 ? 13.495 12.344 4.501 1.00 95.12 179 THR A O 1
ATOM 1460 N N . ILE A 1 180 ? 11.842 12.629 2.996 1.00 95.62 180 ILE A N 1
ATOM 1461 C CA . ILE A 1 180 ? 10.855 11.761 3.644 1.00 95.62 180 ILE A CA 1
ATOM 1462 C C . ILE A 1 180 ? 10.122 10.913 2.613 1.00 95.62 180 ILE A C 1
ATOM 1464 O O . ILE A 1 180 ? 9.984 11.311 1.460 1.00 95.62 180 ILE A O 1
ATOM 1468 N N . MET A 1 181 ? 9.603 9.777 3.071 1.00 96.25 181 MET A N 1
ATOM 1469 C CA . MET A 1 181 ? 8.715 8.922 2.293 1.00 96.25 181 MET A CA 1
ATOM 1470 C C . MET A 1 181 ? 7.267 9.237 2.651 1.00 96.25 181 MET A C 1
ATOM 1472 O O . MET A 1 181 ? 6.926 9.287 3.834 1.00 96.25 181 MET A O 1
ATOM 1476 N N . VAL A 1 182 ? 6.418 9.420 1.644 1.00 96.12 182 VAL A N 1
ATOM 1477 C CA . VAL A 1 182 ? 4.983 9.675 1.823 1.00 96.12 182 VAL A CA 1
ATOM 1478 C C . VAL A 1 182 ? 4.153 8.798 0.894 1.00 96.12 182 VAL A C 1
ATOM 1480 O O . VAL A 1 182 ? 4.598 8.433 -0.193 1.00 96.12 182 VAL A O 1
ATOM 1483 N N . ASN A 1 183 ? 2.932 8.479 1.320 1.00 96.19 183 ASN A N 1
ATOM 1484 C CA . ASN A 1 183 ? 1.949 7.799 0.482 1.00 96.19 183 ASN A CA 1
ATOM 1485 C C . ASN A 1 183 ? 0.968 8.829 -0.087 1.00 96.19 183 ASN A C 1
ATOM 1487 O O . ASN A 1 183 ? 0.387 9.617 0.667 1.00 96.19 183 ASN A O 1
ATOM 1491 N N . ALA A 1 184 ? 0.774 8.819 -1.402 1.00 95.31 184 ALA A N 1
ATOM 1492 C CA . ALA A 1 184 ? -0.061 9.797 -2.090 1.00 95.31 184 ALA A CA 1
ATOM 1493 C C . ALA A 1 184 ? -0.632 9.259 -3.406 1.00 95.31 184 ALA A C 1
ATOM 1495 O O . ALA A 1 184 ? -0.141 8.279 -3.965 1.00 95.31 184 ALA A O 1
ATOM 1496 N N . ARG A 1 185 ? -1.677 9.917 -3.915 1.00 93.12 185 ARG A N 1
ATOM 1497 C CA . ARG A 1 185 ? -2.309 9.573 -5.204 1.00 93.12 185 ARG A CA 1
ATOM 1498 C C . ARG A 1 185 ? -1.628 10.213 -6.412 1.00 93.12 185 ARG A C 1
ATOM 1500 O O . ARG A 1 185 ? -1.830 9.768 -7.535 1.00 93.12 185 ARG A O 1
ATOM 1507 N N . SER A 1 186 ? -0.877 11.287 -6.195 1.00 92.50 186 SER A N 1
ATOM 1508 C CA . SER A 1 186 ? -0.219 12.065 -7.244 1.00 92.50 186 SER A CA 1
ATOM 1509 C C . SER A 1 186 ? 0.968 12.843 -6.681 1.00 92.50 186 SER A C 1
ATOM 1511 O O . SER A 1 186 ? 1.129 12.948 -5.464 1.00 92.50 186 SER A O 1
ATOM 1513 N N . LEU A 1 187 ? 1.764 13.452 -7.564 1.00 92.69 187 LEU A N 1
ATOM 1514 C CA . LEU A 1 187 ? 2.869 14.336 -7.179 1.00 92.69 187 LEU A CA 1
ATOM 1515 C C . LEU A 1 187 ? 2.405 15.529 -6.327 1.00 92.69 187 LEU A C 1
ATOM 1517 O O . LEU A 1 187 ? 3.078 15.899 -5.368 1.00 92.69 187 LEU A O 1
ATOM 1521 N N . GLU A 1 188 ? 1.252 16.124 -6.641 1.00 94.00 188 GLU A N 1
ATOM 1522 C CA . GLU A 1 188 ? 0.714 17.249 -5.862 1.00 94.00 188 GLU A CA 1
ATOM 1523 C C . GLU A 1 188 ? 0.209 16.803 -4.489 1.00 94.00 188 GLU A C 1
ATOM 1525 O O . GLU A 1 188 ? 0.471 17.457 -3.479 1.00 94.00 188 GLU A O 1
ATOM 1530 N N . ASP A 1 189 ? -0.439 15.640 -4.424 1.00 95.38 189 ASP A N 1
ATOM 1531 C CA . ASP A 1 189 ? -0.858 15.052 -3.153 1.00 95.38 189 ASP A CA 1
ATOM 1532 C C . ASP A 1 189 ? 0.352 14.628 -2.295 1.00 95.38 189 ASP A C 1
ATOM 1534 O O . ASP A 1 189 ? 0.312 14.740 -1.072 1.00 95.38 189 ASP A O 1
ATOM 1538 N N . ALA A 1 190 ? 1.470 14.229 -2.916 1.00 96.12 190 ALA A N 1
ATOM 1539 C CA . ALA A 1 190 ? 2.720 13.929 -2.215 1.00 96.12 190 ALA A CA 1
ATOM 1540 C C . ALA A 1 190 ? 3.331 15.181 -1.567 1.00 96.12 190 ALA A C 1
ATOM 1542 O O . ALA A 1 190 ? 3.784 15.125 -0.423 1.00 96.12 190 ALA A O 1
ATOM 1543 N N . LYS A 1 191 ? 3.295 16.331 -2.253 1.00 95.69 191 LYS A N 1
ATOM 1544 C CA . LYS A 1 191 ? 3.716 17.618 -1.671 1.00 95.69 191 LYS A CA 1
ATOM 1545 C C . LYS A 1 191 ? 2.827 18.008 -0.488 1.00 95.69 191 LYS A C 1
ATOM 1547 O O . LYS A 1 191 ? 3.350 18.415 0.548 1.00 95.69 191 LYS A O 1
ATOM 1552 N N . ALA A 1 192 ? 1.508 17.835 -0.612 1.00 95.25 192 ALA A N 1
ATOM 1553 C CA . ALA A 1 192 ? 0.565 18.090 0.479 1.00 95.25 192 ALA A CA 1
ATOM 1554 C C . ALA A 1 192 ? 0.839 17.184 1.695 1.00 95.25 192 ALA A C 1
ATOM 1556 O O . ALA A 1 192 ? 0.979 17.683 2.811 1.00 95.25 192 ALA A O 1
ATOM 1557 N N . ALA A 1 193 ? 1.030 15.880 1.473 1.00 94.81 193 ALA A N 1
ATOM 1558 C CA . ALA A 1 193 ? 1.407 14.927 2.519 1.00 94.81 193 ALA A CA 1
ATOM 1559 C C . ALA A 1 193 ? 2.732 15.304 3.205 1.00 94.81 193 ALA A C 1
ATOM 1561 O O . ALA A 1 193 ? 2.875 15.199 4.422 1.00 94.81 193 ALA A O 1
ATOM 1562 N N . ALA A 1 194 ? 3.716 15.766 2.430 1.00 94.94 194 ALA A N 1
ATOM 1563 C CA . ALA A 1 194 ? 4.995 16.200 2.973 1.00 94.94 194 ALA A CA 1
ATOM 1564 C C . ALA A 1 194 ? 4.862 17.462 3.839 1.00 94.94 194 ALA A C 1
ATOM 1566 O O . ALA A 1 194 ? 5.483 17.541 4.902 1.00 94.94 194 ALA A O 1
ATOM 1567 N N . ALA A 1 195 ? 4.020 18.413 3.423 1.00 93.88 195 ALA A N 1
ATOM 1568 C CA . ALA A 1 195 ? 3.730 19.625 4.184 1.00 93.88 195 ALA A CA 1
ATOM 1569 C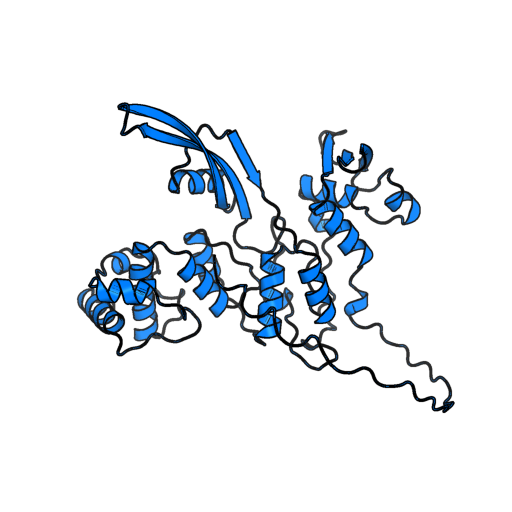 C . ALA A 1 195 ? 3.025 19.316 5.517 1.00 93.88 195 ALA A C 1
ATOM 1571 O O . ALA A 1 195 ? 3.400 19.887 6.541 1.00 93.88 195 ALA A O 1
ATOM 1572 N N . GLU A 1 196 ? 2.085 18.362 5.537 1.00 92.56 196 GLU A N 1
ATOM 1573 C CA . GLU A 1 196 ? 1.441 17.859 6.767 1.00 92.56 196 GLU A CA 1
ATOM 1574 C C . GLU A 1 196 ? 2.469 17.296 7.773 1.00 92.56 196 GLU A C 1
ATOM 1576 O O . GLU A 1 196 ? 2.292 17.413 8.984 1.00 92.56 196 GLU A O 1
ATOM 1581 N N . LEU A 1 197 ? 3.585 16.743 7.281 1.00 91.38 197 LEU A N 1
ATOM 1582 C CA . LEU A 1 197 ? 4.708 16.239 8.086 1.00 91.38 197 LEU A CA 1
ATOM 1583 C C . LEU A 1 197 ? 5.803 17.293 8.359 1.00 91.38 197 LEU A C 1
ATOM 1585 O O . LEU A 1 197 ? 6.875 16.963 8.880 1.00 91.38 197 LEU A O 1
ATOM 1589 N N . GLY A 1 198 ? 5.557 18.558 8.003 1.00 92.19 198 GLY A N 1
ATOM 1590 C CA . GLY A 1 198 ? 6.452 19.693 8.244 1.00 92.19 198 GLY A CA 1
ATOM 1591 C C . GLY A 1 198 ? 7.589 19.861 7.229 1.00 92.19 198 GLY A C 1
ATOM 1592 O O . GLY A 1 198 ? 8.493 20.666 7.463 1.00 92.19 198 GLY A O 1
ATOM 1593 N N . VAL A 1 199 ? 7.578 19.121 6.114 1.00 92.81 199 VAL A N 1
ATOM 1594 C CA . VAL A 1 199 ? 8.534 19.285 5.007 1.00 92.81 199 VAL A CA 1
ATOM 1595 C C . VAL A 1 199 ? 7.933 20.214 3.956 1.00 92.81 199 VAL A C 1
ATOM 1597 O O . VAL A 1 199 ? 7.035 19.855 3.197 1.00 92.81 199 VAL A O 1
ATOM 1600 N N . MET A 1 200 ? 8.463 21.430 3.919 1.00 91.75 200 MET A N 1
ATOM 1601 C CA . MET A 1 200 ? 7.908 22.565 3.192 1.00 91.75 200 MET A CA 1
ATOM 1602 C C . MET A 1 200 ? 8.717 22.886 1.924 1.00 91.75 200 MET A C 1
ATOM 1604 O O . MET A 1 200 ? 9.886 22.489 1.813 1.00 91.75 200 MET A O 1
ATOM 1608 N N . PRO A 1 201 ? 8.126 23.623 0.964 1.00 88.94 201 PRO A N 1
ATOM 1609 C CA . PRO A 1 201 ? 8.849 24.139 -0.194 1.00 88.94 201 PRO A CA 1
ATOM 1610 C C . PRO A 1 201 ? 9.991 25.098 0.211 1.00 88.94 201 PRO A C 1
ATOM 1612 O O . PRO A 1 201 ? 9.932 25.679 1.293 1.00 88.94 201 PRO A O 1
ATOM 1615 N N . PRO A 1 202 ? 11.008 25.318 -0.650 1.00 91.88 202 PRO A N 1
ATOM 1616 C CA . PRO A 1 202 ? 11.148 24.753 -1.992 1.00 91.88 202 PRO A CA 1
ATOM 1617 C C . PRO A 1 202 ? 11.518 23.266 -1.953 1.00 91.88 202 PRO A C 1
ATOM 1619 O O . PRO A 1 202 ? 12.429 22.855 -1.228 1.00 91.88 202 PRO A O 1
ATOM 1622 N N . TYR A 1 203 ? 10.810 22.467 -2.754 1.00 91.44 203 TYR A N 1
ATOM 1623 C CA . TYR A 1 203 ? 11.105 21.048 -2.924 1.00 91.44 203 TYR A CA 1
ATOM 1624 C C . TYR A 1 203 ? 12.299 20.890 -3.866 1.00 91.44 203 TYR A C 1
ATOM 1626 O O . TYR A 1 203 ? 12.300 21.423 -4.971 1.00 91.44 203 TYR A O 1
ATOM 1634 N N . ALA A 1 204 ? 13.324 20.178 -3.406 1.00 88.06 204 ALA A N 1
ATOM 1635 C CA . ALA A 1 204 ? 14.485 19.804 -4.203 1.00 88.06 204 ALA A CA 1
ATOM 1636 C C . ALA A 1 204 ? 14.191 18.622 -5.143 1.00 88.06 204 ALA A C 1
ATOM 1638 O O . ALA A 1 204 ? 14.895 18.466 -6.130 1.00 88.06 204 ALA A O 1
ATOM 1639 N N . GLY A 1 205 ? 13.177 17.807 -4.830 1.00 89.75 205 GLY A N 1
ATOM 1640 C CA . GLY A 1 205 ? 12.747 16.670 -5.643 1.00 89.75 205 GLY A CA 1
ATOM 1641 C C . GLY A 1 205 ? 11.476 16.028 -5.084 1.00 89.75 205 GLY A C 1
ATOM 1642 O O . GLY A 1 205 ? 11.255 16.052 -3.869 1.00 89.75 205 GLY A O 1
ATOM 1643 N N . VAL A 1 206 ? 10.639 15.503 -5.977 1.00 93.56 206 VAL A N 1
ATOM 1644 C CA . VAL A 1 206 ? 9.448 14.699 -5.670 1.00 93.56 206 VAL A CA 1
ATOM 1645 C C . VAL A 1 206 ? 9.448 13.548 -6.665 1.00 93.56 206 VAL A C 1
ATOM 1647 O O . VAL A 1 206 ? 9.159 13.758 -7.841 1.00 93.56 206 VAL A O 1
ATOM 1650 N N . GLU A 1 207 ? 9.806 12.357 -6.205 1.00 92.50 207 GLU A N 1
ATOM 1651 C CA . GLU A 1 207 ? 10.061 11.211 -7.076 1.00 92.50 207 GLU A CA 1
ATOM 1652 C C . GLU A 1 207 ? 9.174 10.037 -6.681 1.00 92.50 207 GLU A C 1
ATOM 1654 O O . GLU A 1 207 ? 8.973 9.756 -5.499 1.00 92.50 207 GLU A O 1
ATOM 1659 N N . PHE A 1 208 ? 8.595 9.372 -7.681 1.00 90.81 208 PHE A N 1
ATOM 1660 C CA . PHE A 1 208 ? 7.893 8.111 -7.472 1.00 90.81 208 PHE A CA 1
ATOM 1661 C C . PHE A 1 208 ? 8.908 7.033 -7.096 1.00 90.81 208 PHE A C 1
ATOM 1663 O O . PHE A 1 208 ? 9.955 6.920 -7.730 1.00 90.81 208 PHE A O 1
ATOM 1670 N N . VAL A 1 209 ? 8.576 6.219 -6.098 1.00 91.44 209 VAL A N 1
ATOM 1671 C CA . VAL A 1 209 ? 9.427 5.115 -5.661 1.00 91.44 209 VAL A CA 1
ATOM 1672 C C . VAL A 1 209 ? 8.769 3.800 -6.024 1.00 91.44 209 VAL A C 1
ATOM 1674 O O . VAL A 1 209 ? 7.754 3.409 -5.441 1.00 91.44 209 VAL A O 1
ATOM 1677 N N . ASP A 1 210 ? 9.380 3.106 -6.984 1.00 89.81 210 ASP A N 1
ATOM 1678 C CA . ASP A 1 210 ? 8.982 1.748 -7.311 1.00 89.81 210 ASP A CA 1
ATOM 1679 C C . ASP A 1 210 ? 9.381 0.794 -6.180 1.00 89.81 210 ASP A C 1
ATOM 1681 O O . ASP A 1 210 ? 10.543 0.697 -5.788 1.00 89.81 210 ASP A O 1
ATOM 1685 N N . THR A 1 211 ? 8.406 0.048 -5.670 1.00 90.38 211 THR A N 1
ATOM 1686 C CA . THR A 1 211 ? 8.630 -1.030 -4.709 1.00 90.38 211 THR A CA 1
ATOM 1687 C C . THR A 1 211 ? 8.494 -2.368 -5.426 1.00 90.38 211 THR A C 1
ATOM 1689 O O . THR A 1 211 ? 7.463 -3.032 -5.296 1.00 90.38 211 THR A O 1
ATOM 1692 N N . SER A 1 212 ? 9.498 -2.745 -6.223 1.00 91.38 212 SER A N 1
ATOM 1693 C CA . SER A 1 212 ? 9.521 -4.042 -6.916 1.00 91.38 212 SER A CA 1
ATOM 1694 C C . SER A 1 212 ? 9.588 -5.207 -5.917 1.00 91.38 212 SER A C 1
ATOM 1696 O O . SER A 1 212 ? 10.299 -5.089 -4.915 1.00 91.38 212 SER A O 1
ATOM 1698 N N . PRO A 1 213 ? 8.884 -6.331 -6.157 1.00 93.25 213 PRO A N 1
ATOM 1699 C CA . PRO A 1 213 ? 9.033 -7.522 -5.329 1.00 93.25 213 PRO A CA 1
ATOM 1700 C C . PRO A 1 213 ? 10.460 -8.080 -5.359 1.00 93.25 213 PRO A C 1
ATOM 1702 O O . PRO A 1 213 ? 11.173 -7.933 -6.358 1.00 93.25 213 PRO A O 1
ATOM 1705 N N . SER A 1 214 ? 10.862 -8.743 -4.273 1.00 90.69 214 SER A N 1
ATOM 1706 C CA . SER A 1 214 ? 12.156 -9.425 -4.191 1.00 90.69 214 SER A CA 1
ATOM 1707 C C . SER A 1 214 ? 12.139 -10.781 -4.906 1.00 90.69 214 SER A C 1
ATOM 1709 O O . SER A 1 214 ? 11.083 -11.373 -5.148 1.00 90.69 214 SER A O 1
ATOM 1711 N N . TYR A 1 215 ? 13.327 -11.309 -5.212 1.00 88.62 215 TYR A N 1
ATOM 1712 C CA . TYR A 1 215 ? 13.467 -12.642 -5.805 1.00 88.62 215 TYR A CA 1
ATOM 1713 C C . TYR A 1 215 ? 12.904 -13.739 -4.887 1.00 88.62 215 TYR A C 1
ATOM 1715 O O . TYR A 1 215 ? 12.288 -14.691 -5.363 1.00 88.62 215 TYR A O 1
ATOM 1723 N N . GLU A 1 216 ? 13.063 -13.602 -3.567 1.00 91.06 216 GLU A N 1
ATOM 1724 C CA . GLU A 1 216 ? 12.488 -14.534 -2.593 1.00 91.06 216 GLU A CA 1
ATOM 1725 C C . GLU A 1 216 ? 10.960 -14.521 -2.620 1.00 91.06 216 GLU A C 1
ATOM 1727 O O . GLU A 1 216 ? 10.351 -15.591 -2.582 1.00 91.06 216 GLU A O 1
ATOM 1732 N N . GLN A 1 217 ? 10.340 -13.339 -2.736 1.00 93.06 217 GLN A N 1
ATOM 1733 C CA . GLN A 1 217 ? 8.885 -13.245 -2.832 1.00 93.06 217 GLN A CA 1
ATOM 1734 C C . GLN A 1 217 ? 8.372 -13.947 -4.100 1.00 93.06 217 GLN A C 1
ATOM 1736 O O . GLN A 1 217 ? 7.441 -14.747 -4.009 1.00 93.06 217 GLN A O 1
ATOM 1741 N N . PHE A 1 218 ? 9.019 -13.734 -5.254 1.00 90.75 218 PHE A N 1
ATOM 1742 C CA . PHE A 1 218 ? 8.674 -14.442 -6.493 1.00 90.75 218 PHE A CA 1
ATOM 1743 C C . PHE A 1 218 ? 8.846 -15.957 -6.355 1.00 90.75 218 PHE A C 1
ATOM 1745 O O . PHE A 1 218 ? 7.950 -16.714 -6.723 1.00 90.75 218 PHE A O 1
ATOM 1752 N N . ASN A 1 219 ? 9.964 -16.423 -5.793 1.00 90.88 219 ASN A N 1
ATOM 1753 C CA . ASN A 1 219 ? 10.194 -17.857 -5.607 1.00 90.88 219 ASN A CA 1
ATOM 1754 C C . ASN A 1 219 ? 9.124 -18.507 -4.736 1.00 90.88 219 ASN A C 1
ATOM 1756 O O . ASN A 1 219 ? 8.670 -19.608 -5.054 1.00 90.88 219 ASN A O 1
ATOM 1760 N N . TYR A 1 220 ? 8.727 -17.843 -3.650 1.00 93.81 220 TYR A N 1
ATOM 1761 C CA . TYR A 1 220 ? 7.687 -18.367 -2.778 1.00 93.81 220 TYR A CA 1
ATOM 1762 C C . TYR A 1 220 ? 6.331 -18.379 -3.496 1.00 93.81 220 TYR A C 1
ATOM 1764 O O . TYR A 1 220 ? 5.676 -19.419 -3.538 1.00 93.81 220 TYR A O 1
ATOM 1772 N N . LEU A 1 221 ? 5.965 -17.280 -4.161 1.00 92.19 221 LEU A N 1
ATOM 1773 C CA . LEU A 1 221 ? 4.734 -17.164 -4.946 1.00 92.19 221 LEU A CA 1
ATOM 1774 C C . LEU A 1 221 ? 4.618 -18.278 -6.004 1.00 92.19 221 LEU A C 1
ATOM 1776 O O . LEU A 1 221 ? 3.603 -18.975 -6.070 1.00 92.19 221 LEU A O 1
ATOM 1780 N N . HIS A 1 222 ? 5.694 -18.525 -6.758 1.00 89.25 222 HIS A N 1
ATOM 1781 C CA . HIS A 1 222 ? 5.766 -19.608 -7.746 1.00 89.25 222 HIS A CA 1
ATOM 1782 C C . HIS A 1 222 ? 5.717 -20.996 -7.111 1.00 89.25 222 HIS A C 1
ATOM 1784 O O . HIS A 1 222 ? 5.041 -21.884 -7.629 1.00 89.25 222 HIS A O 1
ATOM 1790 N N . GLY A 1 223 ? 6.423 -21.199 -5.995 1.00 89.81 223 GLY A N 1
ATOM 1791 C CA . GLY A 1 223 ? 6.423 -22.465 -5.258 1.00 89.81 223 GLY A CA 1
ATOM 1792 C C . GLY A 1 223 ? 5.057 -22.817 -4.665 1.00 89.81 223 GLY A C 1
ATOM 1793 O O . GLY A 1 223 ? 4.713 -23.996 -4.578 1.00 89.81 223 GLY A O 1
ATOM 1794 N N . ALA A 1 224 ? 4.270 -21.802 -4.306 1.00 90.81 224 ALA A N 1
ATOM 1795 C CA . ALA A 1 224 ? 2.893 -21.930 -3.843 1.00 90.81 224 ALA A CA 1
ATOM 1796 C C . ALA A 1 224 ? 1.879 -22.095 -4.995 1.00 90.81 224 ALA A C 1
ATOM 1798 O O . ALA A 1 224 ? 0.735 -22.482 -4.757 1.00 90.81 224 ALA A O 1
ATOM 1799 N N . GLY A 1 225 ? 2.293 -21.847 -6.244 1.00 89.44 225 GLY A N 1
ATOM 1800 C CA . GLY A 1 225 ? 1.421 -21.894 -7.419 1.00 89.44 225 GLY A CA 1
ATOM 1801 C C . GLY A 1 225 ? 0.438 -20.726 -7.491 1.00 89.44 225 GLY A C 1
ATOM 1802 O O . GLY A 1 225 ? -0.606 -20.850 -8.125 1.00 89.44 225 GLY A O 1
ATOM 1803 N N . ILE A 1 226 ? 0.748 -19.610 -6.828 1.00 90.25 226 ILE A N 1
ATOM 1804 C CA . ILE A 1 226 ? -0.125 -18.440 -6.770 1.00 90.25 226 ILE A CA 1
ATOM 1805 C C . ILE A 1 226 ? 0.059 -17.621 -8.052 1.00 90.25 226 ILE A C 1
ATOM 1807 O O . ILE A 1 226 ? 1.183 -17.232 -8.369 1.00 90.25 226 ILE A O 1
ATOM 1811 N N . PRO A 1 227 ? -1.013 -17.327 -8.802 1.00 88.12 227 PRO A N 1
ATOM 1812 C CA . PRO A 1 227 ? -0.919 -16.428 -9.938 1.00 88.12 227 PRO A CA 1
ATOM 1813 C C . PRO A 1 227 ? -0.775 -14.974 -9.469 1.00 88.12 227 PRO A C 1
ATOM 1815 O O . PRO A 1 227 ? -1.399 -14.558 -8.494 1.00 88.12 227 PRO A O 1
ATOM 1818 N N . ALA A 1 228 ? -0.012 -14.178 -10.213 1.00 87.38 228 ALA A N 1
ATOM 1819 C CA . ALA A 1 228 ? 0.112 -12.740 -10.000 1.00 87.38 228 ALA A CA 1
ATOM 1820 C C . ALA A 1 228 ? -0.159 -11.971 -11.305 1.00 87.38 228 ALA A C 1
ATOM 1822 O O . ALA A 1 228 ? -0.166 -12.567 -12.379 1.00 87.38 228 ALA A O 1
ATOM 1823 N N . PRO A 1 229 ? -0.424 -10.663 -11.233 1.00 87.88 229 PRO A N 1
ATOM 1824 C CA . PRO A 1 229 ? -0.219 -9.749 -12.349 1.00 87.88 229 PRO A CA 1
ATOM 1825 C C . PRO A 1 229 ? 1.271 -9.423 -12.541 1.00 87.88 229 PRO A C 1
ATOM 1827 O O . PRO A 1 229 ? 2.066 -9.540 -11.605 1.00 87.88 229 PRO A O 1
ATOM 1830 N N . TYR A 1 230 ? 1.674 -8.964 -13.731 1.00 87.81 230 TYR A N 1
ATOM 1831 C CA . TYR A 1 230 ? 3.093 -8.714 -14.013 1.00 87.81 230 TYR A CA 1
ATOM 1832 C C . TYR A 1 230 ? 3.628 -7.483 -13.284 1.00 87.81 230 TYR A C 1
ATOM 1834 O O . TYR A 1 230 ? 4.667 -7.555 -12.628 1.00 87.81 230 TYR A O 1
ATOM 1842 N N . PHE A 1 231 ? 2.914 -6.357 -13.335 1.00 89.62 231 PHE A N 1
ATOM 1843 C CA . PHE A 1 231 ? 3.360 -5.110 -12.695 1.00 89.62 231 PHE A CA 1
ATOM 1844 C C . PHE A 1 231 ? 3.018 -5.032 -11.198 1.00 89.62 231 PHE A C 1
ATOM 1846 O O . PHE A 1 231 ? 2.857 -3.945 -10.647 1.00 89.62 231 PHE A O 1
ATOM 1853 N N . ILE A 1 232 ? 2.932 -6.181 -10.525 1.00 90.75 232 ILE A N 1
ATOM 1854 C CA . ILE A 1 232 ? 2.722 -6.299 -9.080 1.00 90.75 232 ILE A CA 1
ATOM 1855 C C . ILE A 1 232 ? 3.856 -5.624 -8.285 1.00 90.75 232 ILE A C 1
ATOM 1857 O O . ILE A 1 232 ? 5.022 -5.674 -8.685 1.00 90.75 232 ILE A O 1
ATOM 1861 N N . CYS A 1 233 ? 3.552 -4.982 -7.155 1.00 93.56 233 CYS A N 1
ATOM 1862 C CA . CYS A 1 233 ? 4.570 -4.443 -6.247 1.00 93.56 233 CYS A CA 1
ATOM 1863 C C . CYS A 1 233 ? 4.825 -5.371 -5.045 1.00 93.56 233 CYS A C 1
ATOM 1865 O O . CYS A 1 233 ? 4.081 -6.317 -4.794 1.00 93.56 233 CYS A O 1
ATOM 1867 N N . ALA A 1 234 ? 5.879 -5.101 -4.273 1.00 94.94 234 ALA A N 1
ATOM 1868 C CA . ALA A 1 234 ? 6.256 -5.909 -3.114 1.00 94.94 234 ALA A CA 1
ATOM 1869 C C . ALA A 1 234 ? 5.116 -6.051 -2.088 1.00 94.94 234 ALA A C 1
ATOM 1871 O O . ALA A 1 234 ? 4.937 -7.128 -1.525 1.00 94.94 234 ALA A O 1
ATOM 1872 N N . LEU A 1 235 ? 4.327 -4.988 -1.868 1.00 95.75 235 LEU A N 1
ATOM 1873 C CA . LEU A 1 235 ? 3.188 -5.005 -0.942 1.00 95.75 235 LEU A CA 1
ATOM 1874 C C . LEU A 1 235 ? 2.049 -5.902 -1.442 1.00 95.75 235 LEU A C 1
ATOM 1876 O O . LEU A 1 235 ? 1.460 -6.638 -0.655 1.00 95.75 235 LEU A O 1
ATOM 1880 N N . ASP A 1 236 ? 1.763 -5.865 -2.740 1.00 95.56 236 ASP A N 1
ATOM 1881 C CA . ASP A 1 236 ? 0.755 -6.726 -3.358 1.00 95.56 236 ASP A CA 1
ATOM 1882 C C . ASP A 1 236 ? 1.153 -8.202 -3.269 1.00 95.56 236 ASP A C 1
ATOM 1884 O O . ASP A 1 236 ? 0.328 -9.058 -2.957 1.00 95.56 236 ASP A O 1
ATOM 1888 N N . MET A 1 237 ? 2.433 -8.499 -3.510 1.00 95.06 237 MET A N 1
ATOM 1889 C CA . MET A 1 237 ? 2.948 -9.861 -3.416 1.00 95.06 237 MET A CA 1
ATOM 1890 C C . MET A 1 237 ? 2.866 -10.379 -1.981 1.00 95.06 237 MET A C 1
ATOM 1892 O O . MET A 1 237 ? 2.391 -11.489 -1.761 1.00 95.06 237 MET A O 1
ATOM 1896 N N . SER A 1 238 ? 3.240 -9.553 -0.999 1.00 97.06 238 SER A N 1
ATOM 1897 C CA . SER A 1 238 ? 3.049 -9.882 0.416 1.00 97.06 238 SER A CA 1
ATOM 1898 C C . SER A 1 238 ? 1.579 -10.130 0.753 1.00 97.06 238 SER A C 1
ATOM 1900 O O . SER A 1 238 ? 1.285 -11.071 1.475 1.00 97.06 238 SER A O 1
ATOM 1902 N N . ALA A 1 239 ? 0.650 -9.344 0.204 1.00 97.12 239 ALA A N 1
ATOM 1903 C CA . ALA A 1 239 ? -0.779 -9.535 0.442 1.00 97.12 239 ALA A CA 1
ATOM 1904 C C . ALA A 1 239 ? -1.291 -10.891 -0.079 1.00 97.12 239 ALA A C 1
ATOM 1906 O O . ALA A 1 239 ? -2.030 -11.576 0.627 1.00 97.12 239 ALA A O 1
ATOM 1907 N N . LEU A 1 240 ? -0.865 -11.303 -1.279 1.00 96.25 240 LEU A N 1
ATOM 1908 C CA . LEU A 1 240 ? -1.196 -12.623 -1.827 1.00 96.25 240 LEU A CA 1
ATOM 1909 C C . LEU A 1 240 ? -0.569 -13.757 -1.005 1.00 96.25 240 LEU A C 1
ATOM 1911 O O . LEU A 1 240 ? -1.244 -14.740 -0.716 1.00 96.25 240 LEU A O 1
ATOM 1915 N N . LEU A 1 241 ? 0.692 -13.616 -0.589 1.00 96.75 241 LEU A N 1
ATOM 1916 C CA . LEU A 1 241 ? 1.364 -14.618 0.245 1.00 96.75 241 LEU A CA 1
ATOM 1917 C C . LEU A 1 241 ? 0.688 -14.767 1.615 1.00 96.75 241 LEU A C 1
ATOM 1919 O O . LEU A 1 241 ? 0.427 -15.886 2.038 1.00 96.75 241 LEU A O 1
ATOM 1923 N N . THR A 1 242 ? 0.316 -13.664 2.270 1.00 96.12 242 THR A N 1
ATOM 1924 C CA . THR A 1 242 ? -0.417 -13.715 3.544 1.00 96.12 242 THR A CA 1
ATOM 1925 C C . THR A 1 242 ? -1.766 -14.415 3.393 1.00 96.12 242 THR A C 1
ATOM 1927 O O . THR A 1 242 ? -2.093 -15.277 4.197 1.00 96.12 242 THR A O 1
ATOM 1930 N N . ARG A 1 243 ? -2.533 -14.130 2.329 1.00 96.00 243 ARG A N 1
ATOM 1931 C CA . ARG A 1 243 ? -3.792 -14.853 2.070 1.00 96.00 243 ARG A CA 1
ATOM 1932 C C . ARG A 1 243 ? -3.585 -16.351 1.900 1.00 96.00 243 ARG A C 1
ATOM 1934 O O . ARG A 1 243 ? -4.398 -17.134 2.382 1.00 96.00 243 ARG A O 1
ATOM 1941 N N . TYR A 1 244 ? -2.533 -16.734 1.183 1.00 96.31 244 TYR A N 1
ATOM 1942 C CA . TYR A 1 244 ? -2.171 -18.133 0.999 1.00 96.31 244 TYR A CA 1
ATOM 1943 C C . TYR A 1 244 ? -1.879 -18.818 2.339 1.00 96.31 244 TYR A C 1
ATOM 1945 O O . TYR A 1 244 ? -2.422 -19.889 2.599 1.00 96.31 244 TYR A O 1
ATOM 1953 N N . GLU A 1 245 ? -1.084 -18.177 3.199 1.00 95.62 245 GLU A N 1
ATOM 1954 C CA . GLU A 1 245 ? -0.726 -18.698 4.524 1.00 95.62 245 GLU A CA 1
ATOM 1955 C C . GLU A 1 245 ? -1.931 -18.791 5.469 1.00 95.62 245 GLU A C 1
ATOM 1957 O O . GLU A 1 245 ? -2.094 -19.797 6.161 1.00 95.62 245 GLU A O 1
ATOM 1962 N N . ASP A 1 246 ? -2.804 -17.784 5.452 1.00 93.88 246 ASP A N 1
ATOM 1963 C CA . ASP A 1 246 ? -3.975 -17.709 6.331 1.00 93.88 246 ASP A CA 1
ATOM 1964 C C . ASP A 1 246 ? -5.178 -18.520 5.809 1.00 93.88 246 ASP A C 1
ATOM 1966 O O . ASP A 1 246 ? -6.140 -18.755 6.544 1.00 93.88 246 ASP A O 1
ATOM 1970 N N . GLY A 1 247 ? -5.159 -18.952 4.543 1.00 94.38 247 GLY A N 1
ATOM 1971 C CA . GLY A 1 247 ? -6.323 -19.565 3.895 1.00 94.38 247 GLY A CA 1
ATOM 1972 C C . GLY A 1 247 ? -7.488 -18.586 3.697 1.00 94.38 247 GLY A C 1
ATOM 1973 O O . GLY A 1 247 ? -8.651 -18.994 3.710 1.00 94.38 247 GLY A O 1
ATOM 1974 N N . ASP A 1 248 ? -7.187 -17.293 3.558 1.00 92.69 248 ASP A N 1
ATOM 1975 C CA . ASP A 1 248 ? -8.161 -16.201 3.590 1.00 92.69 248 ASP A CA 1
ATOM 1976 C C . ASP A 1 248 ? -8.628 -15.801 2.179 1.00 92.69 248 ASP A C 1
ATOM 1978 O O . ASP A 1 248 ? -7.904 -15.159 1.406 1.00 92.69 248 ASP A O 1
ATOM 1982 N N . ASN A 1 249 ? -9.888 -16.126 1.868 1.00 93.56 249 ASN A N 1
ATOM 1983 C CA . ASN A 1 249 ? -10.555 -15.720 0.628 1.00 93.56 249 ASN A CA 1
ATOM 1984 C C . ASN A 1 249 ? -11.557 -14.563 0.800 1.00 93.56 249 ASN A C 1
ATOM 1986 O O . ASN A 1 249 ? -12.358 -14.296 -0.095 1.00 93.56 249 ASN A O 1
ATOM 1990 N N . GLU A 1 250 ? -11.559 -13.877 1.943 1.00 93.50 250 GLU A N 1
ATOM 1991 C CA . GLU A 1 250 ? -12.505 -12.801 2.219 1.00 93.50 250 GLU A CA 1
ATOM 1992 C C . GLU A 1 250 ? -12.207 -11.582 1.340 1.00 93.50 250 GLU A C 1
ATOM 1994 O O . GLU A 1 250 ? -11.075 -11.085 1.274 1.00 93.50 250 GLU A O 1
ATOM 1999 N N . LYS A 1 251 ? -13.226 -11.076 0.644 1.00 92.69 251 LYS A N 1
ATOM 2000 C CA . LYS A 1 251 ? -13.076 -9.909 -0.224 1.00 92.69 251 LYS A CA 1
ATOM 2001 C C . LYS A 1 251 ? -13.071 -8.628 0.602 1.00 92.69 251 LYS A C 1
ATOM 2003 O O . LYS A 1 251 ? -13.989 -8.381 1.378 1.00 92.69 251 LYS A O 1
ATOM 2008 N N . CYS A 1 252 ? -12.058 -7.790 0.388 1.00 94.69 252 CYS A N 1
ATOM 2009 C CA . CYS A 1 252 ? -11.990 -6.494 1.047 1.00 94.69 252 CYS A CA 1
ATOM 2010 C C . CYS A 1 252 ? -13.031 -5.521 0.468 1.00 94.69 252 CYS A C 1
ATOM 2012 O O . CYS A 1 252 ? -13.046 -5.312 -0.749 1.00 94.69 252 CYS A O 1
ATOM 2014 N N . PRO A 1 253 ? -13.899 -4.932 1.305 1.00 94.19 253 PRO A N 1
ATOM 2015 C CA . PRO A 1 253 ? -14.877 -3.953 0.857 1.00 94.19 253 PRO A CA 1
ATOM 2016 C C . PRO A 1 253 ? -14.242 -2.589 0.551 1.00 94.19 253 PRO A C 1
ATOM 2018 O O . PRO A 1 253 ? -13.256 -2.179 1.168 1.00 94.19 253 PRO A O 1
ATOM 2021 N N . GLU A 1 254 ? -14.853 -1.852 -0.380 1.00 93.12 254 GLU A N 1
ATOM 2022 C CA . GLU A 1 254 ? -14.329 -0.579 -0.897 1.00 93.12 254 GLU A CA 1
ATOM 2023 C C . GLU A 1 254 ? -14.177 0.502 0.183 1.00 93.12 254 GLU A C 1
ATOM 2025 O O . GLU A 1 254 ? -13.154 1.187 0.227 1.00 93.12 254 GLU A O 1
ATOM 2030 N N . TYR A 1 255 ? -15.117 0.583 1.129 1.00 94.75 255 TYR A N 1
ATOM 2031 C CA . TYR A 1 255 ? -15.084 1.566 2.216 1.00 94.75 255 TYR A CA 1
ATOM 2032 C C . TYR A 1 255 ? -13.830 1.458 3.106 1.00 94.75 255 TYR A C 1
ATOM 2034 O O . TYR A 1 255 ? -13.380 2.458 3.668 1.00 94.75 255 TYR A O 1
ATOM 2042 N N . LEU A 1 256 ? -13.206 0.276 3.217 1.00 96.31 256 LEU A N 1
ATOM 2043 C CA . LEU A 1 256 ? -11.937 0.135 3.941 1.00 96.31 256 LEU A CA 1
ATOM 2044 C C . LEU A 1 256 ? -10.769 0.725 3.150 1.00 96.31 256 LEU A C 1
ATOM 2046 O O . LEU A 1 256 ? -9.874 1.328 3.745 1.00 96.31 256 LEU A O 1
ATOM 2050 N N . PHE A 1 257 ? -10.779 0.602 1.821 1.00 95.56 257 PHE A N 1
ATOM 2051 C CA . PHE A 1 257 ? -9.783 1.249 0.970 1.00 95.56 257 PHE A CA 1
ATOM 2052 C C . PHE A 1 257 ? -9.959 2.769 0.963 1.00 95.56 257 PHE A C 1
ATOM 2054 O O . PHE A 1 257 ? -8.963 3.494 1.009 1.00 95.56 257 PHE A O 1
ATOM 2061 N N . GLU A 1 258 ? -11.197 3.269 0.976 1.00 94.94 258 GLU A N 1
ATOM 2062 C CA . GLU A 1 258 ? -11.481 4.697 1.155 1.00 94.94 258 GLU A CA 1
ATOM 2063 C C . GLU A 1 258 ? -10.939 5.213 2.491 1.00 94.94 258 GLU A C 1
ATOM 2065 O O . GLU A 1 258 ? -10.241 6.230 2.532 1.00 94.94 258 GLU A O 1
ATOM 2070 N N . MET A 1 259 ? -11.191 4.477 3.578 1.00 96.12 259 MET A N 1
ATOM 2071 C CA . MET A 1 259 ? -10.681 4.807 4.905 1.00 96.12 259 MET A CA 1
ATOM 2072 C C . MET A 1 259 ? -9.147 4.805 4.942 1.00 96.12 259 MET A C 1
ATOM 2074 O O . MET A 1 259 ? -8.545 5.771 5.414 1.00 96.12 259 MET A O 1
ATOM 2078 N N . ALA A 1 260 ? -8.496 3.775 4.392 1.00 96.69 260 ALA A N 1
ATOM 2079 C CA . ALA A 1 260 ? -7.037 3.713 4.294 1.00 96.69 260 ALA A CA 1
ATOM 2080 C C . ALA A 1 260 ? -6.473 4.900 3.496 1.00 96.69 260 ALA A C 1
ATOM 2082 O O . ALA A 1 260 ? -5.529 5.558 3.932 1.00 96.69 260 ALA A O 1
ATOM 2083 N N . THR A 1 261 ? -7.107 5.233 2.371 1.00 95.38 261 THR A N 1
ATOM 2084 C CA . THR A 1 261 ? -6.736 6.369 1.516 1.00 95.38 261 THR A CA 1
ATOM 2085 C C . THR A 1 261 ? -6.859 7.691 2.267 1.00 95.38 261 THR A C 1
ATOM 2087 O O . THR A 1 261 ? -5.950 8.519 2.216 1.00 95.38 261 THR A O 1
ATOM 2090 N N . ARG A 1 262 ? -7.949 7.873 3.023 1.00 93.69 262 ARG A N 1
ATOM 2091 C CA . ARG A 1 262 ? -8.196 9.065 3.841 1.00 93.69 262 ARG A CA 1
ATOM 2092 C C . ARG A 1 262 ? -7.112 9.282 4.894 1.00 93.69 262 ARG A C 1
ATOM 2094 O O . ARG A 1 262 ? -6.712 10.422 5.108 1.00 93.69 262 ARG A O 1
ATOM 2101 N N . TYR A 1 263 ? -6.618 8.207 5.505 1.00 93.88 263 TYR A N 1
ATOM 2102 C CA . TYR A 1 263 ? -5.536 8.253 6.494 1.00 93.88 263 TYR A CA 1
ATOM 2103 C C . TYR A 1 263 ? -4.126 8.138 5.893 1.00 93.88 263 TYR A C 1
ATOM 2105 O O . TYR A 1 263 ? -3.164 7.972 6.638 1.00 93.88 263 TYR A O 1
ATOM 2113 N N . ARG A 1 264 ? -3.979 8.230 4.562 1.00 95.25 264 ARG A N 1
ATOM 2114 C CA . ARG A 1 264 ? -2.698 8.074 3.842 1.00 95.25 264 ARG A CA 1
ATOM 2115 C C . ARG A 1 264 ? -1.978 6.748 4.143 1.00 95.25 264 ARG A C 1
ATOM 2117 O O . ARG A 1 264 ? -0.748 6.652 4.098 1.00 95.25 264 ARG A O 1
ATOM 2124 N N . VAL A 1 265 ? -2.749 5.701 4.419 1.00 96.00 265 VAL A N 1
ATOM 2125 C CA . VAL A 1 265 ? -2.251 4.344 4.639 1.00 96.00 265 VAL A CA 1
ATOM 2126 C C . VAL A 1 265 ? -2.266 3.608 3.307 1.00 96.00 265 VAL A C 1
ATOM 2128 O O . VAL A 1 265 ? -3.323 3.376 2.716 1.00 96.00 265 VAL A O 1
ATOM 2131 N N . ARG A 1 266 ? -1.072 3.267 2.818 1.00 96.12 266 ARG A N 1
ATOM 2132 C CA . ARG A 1 266 ? -0.900 2.474 1.601 1.00 96.12 266 ARG A CA 1
ATOM 2133 C C . ARG A 1 266 ? -1.202 1.009 1.903 1.00 96.12 266 ARG A C 1
ATOM 2135 O O . ARG A 1 266 ? -0.566 0.415 2.770 1.00 96.12 266 ARG A O 1
ATOM 2142 N N . VAL A 1 267 ? -2.152 0.454 1.165 1.00 96.44 267 VAL A N 1
ATOM 2143 C CA . VAL A 1 267 ? -2.588 -0.942 1.218 1.00 96.44 267 VAL A CA 1
ATOM 2144 C C . VAL A 1 267 ? -2.732 -1.489 -0.200 1.00 96.44 267 VAL A C 1
ATOM 2146 O O . VAL A 1 267 ? -3.034 -0.746 -1.137 1.00 96.44 267 VAL A O 1
ATOM 2149 N N . SER A 1 268 ? -2.500 -2.788 -0.363 1.00 96.12 268 SER A N 1
ATOM 2150 C CA . SER A 1 268 ? -2.799 -3.502 -1.602 1.00 96.12 268 SER A CA 1
ATOM 2151 C C . SER A 1 268 ? -4.282 -3.840 -1.678 1.00 96.12 268 SER A C 1
ATOM 2153 O O . SER A 1 268 ? -4.888 -4.253 -0.688 1.00 96.12 268 SER A O 1
ATOM 2155 N N . TYR A 1 269 ? -4.851 -3.740 -2.877 1.00 95.12 269 TYR A N 1
ATOM 2156 C CA . TYR A 1 269 ? -6.198 -4.221 -3.165 1.00 95.12 269 TYR A CA 1
ATOM 2157 C C . TYR A 1 269 ? -6.334 -5.744 -3.011 1.00 95.12 269 TYR A C 1
ATOM 2159 O O . TYR A 1 269 ? -7.449 -6.252 -2.910 1.00 95.12 269 TYR A O 1
ATOM 2167 N N . PHE A 1 270 ? -5.217 -6.475 -2.935 1.00 95.50 270 PHE A N 1
ATOM 2168 C CA . PHE A 1 270 ? -5.206 -7.903 -2.635 1.00 95.50 270 PHE A CA 1
ATOM 2169 C C . PHE A 1 270 ? -5.202 -8.208 -1.135 1.00 95.50 270 PHE A C 1
ATOM 2171 O O . PHE A 1 270 ? -5.246 -9.377 -0.781 1.00 95.50 270 PHE A O 1
ATOM 2178 N N . GLN A 1 271 ? -5.151 -7.229 -0.226 1.00 96.00 271 GLN A N 1
ATOM 2179 C CA . GLN A 1 271 ? -5.214 -7.510 1.218 1.00 96.00 271 GLN A CA 1
ATOM 2180 C C . GLN A 1 271 ? -6.622 -7.936 1.657 1.00 96.00 271 GLN A C 1
ATOM 2182 O O . GLN A 1 271 ? -7.616 -7.624 0.999 1.00 96.00 271 GLN A O 1
ATOM 2187 N N . SER A 1 272 ? -6.716 -8.670 2.767 1.00 95.44 272 SER A N 1
ATOM 2188 C CA . SER A 1 272 ? -7.994 -9.019 3.399 1.00 95.44 272 SER A CA 1
ATOM 2189 C C . SER A 1 272 ? -8.524 -7.900 4.305 1.00 95.44 272 SER A C 1
ATOM 2191 O O . SER A 1 272 ? -7.747 -7.027 4.715 1.00 95.44 272 SER A O 1
ATOM 2193 N N . PRO A 1 273 ? -9.827 -7.894 4.658 1.00 95.25 273 PRO A N 1
ATOM 2194 C CA . PRO A 1 273 ? -10.395 -6.873 5.540 1.00 95.25 273 PRO A CA 1
ATOM 2195 C C . PRO A 1 273 ? -9.666 -6.748 6.880 1.00 95.25 273 PRO A C 1
ATOM 2197 O O . PRO A 1 273 ? -9.412 -5.632 7.338 1.00 95.25 273 PRO A O 1
ATOM 2200 N N . ALA A 1 274 ? -9.319 -7.874 7.513 1.00 94.38 274 ALA A N 1
ATOM 2201 C CA . ALA A 1 274 ? -8.605 -7.888 8.790 1.00 94.38 274 ALA A CA 1
ATOM 2202 C C . ALA A 1 274 ? -7.223 -7.229 8.662 1.00 94.38 274 ALA A C 1
ATOM 2204 O O . ALA A 1 274 ? -6.877 -6.347 9.454 1.00 94.38 274 ALA A O 1
ATOM 2205 N N . SER A 1 275 ? -6.484 -7.582 7.604 1.00 95.19 275 SER A N 1
ATOM 2206 C CA . SER A 1 275 ? -5.180 -6.999 7.284 1.00 95.19 275 SER A CA 1
ATOM 2207 C C . SER A 1 275 ? -5.274 -5.487 7.045 1.00 95.19 275 SER A C 1
ATOM 2209 O O . SER A 1 275 ? -4.518 -4.722 7.645 1.00 95.19 275 SER A O 1
ATOM 2211 N N . VAL A 1 276 ? -6.255 -5.020 6.259 1.00 96.69 276 VAL A N 1
ATOM 2212 C CA . VAL A 1 276 ? -6.458 -3.581 6.006 1.00 96.69 276 VAL A CA 1
ATOM 2213 C C . VAL A 1 276 ? -6.806 -2.828 7.293 1.00 96.69 276 VAL A C 1
ATOM 2215 O O . VAL A 1 276 ? -6.203 -1.789 7.569 1.00 96.69 276 VAL A O 1
ATOM 2218 N N . LYS A 1 277 ? -7.713 -3.358 8.128 1.00 96.06 277 LYS A N 1
ATOM 2219 C CA . LYS A 1 277 ? -8.056 -2.772 9.440 1.00 96.06 277 LYS A CA 1
ATOM 2220 C C . LYS A 1 277 ? -6.817 -2.650 10.337 1.00 96.06 277 LYS A C 1
ATOM 2222 O O . LYS A 1 277 ? -6.604 -1.593 10.934 1.00 96.06 277 LYS A O 1
ATOM 2227 N N . SER A 1 278 ? -5.979 -3.687 10.391 1.00 94.75 278 SER A N 1
ATOM 2228 C CA . SER A 1 278 ? -4.705 -3.663 11.121 1.00 94.75 278 SER A CA 1
ATOM 2229 C C . SER A 1 278 ? -3.734 -2.619 10.565 1.00 94.75 278 SER A C 1
ATOM 2231 O O . SER A 1 278 ? -3.187 -1.831 11.334 1.00 94.75 278 SER A O 1
ATOM 2233 N N . CYS A 1 279 ? -3.557 -2.548 9.241 1.00 95.38 279 CYS A N 1
ATOM 2234 C CA . CYS A 1 279 ? -2.702 -1.546 8.604 1.00 95.38 279 CYS A CA 1
ATOM 2235 C C . CYS A 1 279 ? -3.157 -0.120 8.924 1.00 95.38 279 CYS A C 1
ATOM 2237 O O . CYS A 1 279 ? -2.316 0.713 9.266 1.00 95.38 279 CYS A O 1
ATOM 2239 N N . ILE A 1 280 ? -4.466 0.156 8.851 1.00 96.06 280 ILE A N 1
ATOM 2240 C CA . ILE A 1 280 ? -5.028 1.451 9.246 1.00 96.06 280 ILE A CA 1
ATOM 2241 C C . ILE A 1 280 ? -4.634 1.729 10.694 1.00 96.06 280 ILE A C 1
ATOM 2243 O O . ILE A 1 280 ? -3.920 2.693 10.960 1.00 96.06 280 ILE A O 1
ATOM 2247 N N . TRP A 1 281 ? -5.005 0.837 11.612 1.00 95.69 281 TRP A N 1
ATOM 2248 C CA . TRP A 1 281 ? -4.779 1.006 13.044 1.00 95.69 281 TRP A CA 1
ATOM 2249 C C . TRP A 1 281 ? -3.315 1.258 13.418 1.00 95.69 281 TRP A C 1
ATOM 2251 O O . TRP A 1 281 ? -3.020 2.166 14.198 1.00 95.69 281 TRP A O 1
ATOM 2261 N N . SER A 1 282 ? -2.380 0.494 12.851 1.00 93.88 282 SER A N 1
ATOM 2262 C CA . SER A 1 282 ? -0.950 0.623 13.145 1.00 93.88 282 SER A CA 1
ATOM 2263 C C . SER A 1 282 ? -0.341 1.947 12.677 1.00 93.88 282 SER A C 1
ATOM 2265 O O . SER A 1 282 ? 0.669 2.360 13.243 1.00 93.88 282 SER A O 1
ATOM 2267 N N . ASN A 1 283 ? -0.940 2.614 11.684 1.00 93.00 283 ASN A N 1
ATOM 2268 C CA . ASN A 1 283 ? -0.428 3.861 11.106 1.00 93.00 283 ASN A CA 1
ATOM 2269 C C . ASN A 1 283 ? -1.137 5.125 11.624 1.00 93.00 283 ASN A C 1
ATOM 2271 O O . ASN A 1 283 ? -0.705 6.235 11.313 1.00 93.00 283 ASN A O 1
ATOM 2275 N N . LEU A 1 284 ? -2.199 4.992 12.425 1.00 92.38 284 LEU A N 1
ATOM 2276 C CA . LEU A 1 284 ? -2.881 6.143 13.017 1.00 92.38 284 LEU A CA 1
ATOM 2277 C C . LEU A 1 284 ? -2.021 6.842 14.079 1.00 92.38 284 LEU A C 1
ATOM 2279 O O . LEU A 1 284 ? -1.372 6.198 14.909 1.00 92.38 284 LEU A O 1
ATOM 2283 N N . GLN A 1 285 ? -2.105 8.173 14.109 1.00 88.44 285 GLN A N 1
ATOM 2284 C CA . GLN A 1 285 ? -1.583 8.986 15.209 1.00 88.44 285 GLN A CA 1
ATOM 2285 C C . GLN A 1 285 ? -2.350 8.699 16.509 1.00 88.44 285 GLN A C 1
ATOM 2287 O O . GLN A 1 285 ? -3.514 8.299 16.475 1.00 88.44 285 GLN A O 1
ATOM 2292 N N . GLU A 1 286 ? -1.722 8.936 17.664 1.00 85.75 286 GLU A N 1
ATOM 2293 C CA . GLU A 1 286 ? -2.288 8.583 18.978 1.00 85.75 286 GLU A CA 1
ATOM 2294 C C . GLU A 1 286 ? -3.683 9.184 19.213 1.00 85.75 286 GLU A C 1
ATOM 2296 O O . GLU A 1 286 ? -4.609 8.457 19.571 1.00 85.75 286 GLU A O 1
ATOM 2301 N N . ASN A 1 287 ? -3.865 10.472 18.911 1.00 84.25 287 ASN A N 1
ATOM 2302 C CA . ASN A 1 287 ? -5.160 11.151 19.049 1.00 84.25 287 ASN A CA 1
ATOM 2303 C C . ASN A 1 287 ? -6.218 10.612 18.076 1.00 84.25 287 ASN A C 1
ATOM 2305 O O . ASN A 1 287 ? -7.410 10.627 18.363 1.00 84.25 287 ASN A O 1
ATOM 2309 N N . THR A 1 288 ? -5.804 10.118 16.910 1.00 92.75 288 THR A N 1
ATOM 2310 C CA . THR A 1 288 ? -6.728 9.516 15.945 1.00 92.75 288 THR A CA 1
ATOM 2311 C C . THR A 1 288 ? -7.128 8.106 16.370 1.00 92.75 288 THR A C 1
ATOM 2313 O O . THR A 1 288 ? -8.262 7.697 16.125 1.00 92.75 288 THR A O 1
ATOM 2316 N N . LYS A 1 289 ? -6.246 7.364 17.055 1.00 94.38 289 LYS A N 1
ATOM 2317 C CA . LYS A 1 289 ? -6.566 6.025 17.572 1.00 94.38 289 LYS A CA 1
ATOM 2318 C C . LYS A 1 289 ? -7.715 6.053 18.574 1.00 94.38 289 LYS A C 1
ATOM 2320 O O . LYS A 1 289 ? -8.551 5.159 18.530 1.00 94.38 289 LYS A O 1
ATOM 2325 N N . THR A 1 290 ? -7.798 7.059 19.447 1.00 95.31 290 THR A N 1
ATOM 2326 C CA . THR A 1 290 ? -8.905 7.168 20.416 1.00 95.31 290 THR A CA 1
ATOM 2327 C C . THR A 1 290 ? -10.242 7.430 19.722 1.00 95.31 290 THR A C 1
ATOM 2329 O O . THR A 1 290 ? -11.225 6.754 20.027 1.00 95.31 290 THR A O 1
ATOM 2332 N N . ALA A 1 291 ? -10.266 8.325 18.730 1.00 95.81 291 ALA A N 1
ATOM 2333 C CA . ALA A 1 291 ? -11.451 8.584 17.914 1.00 95.81 291 ALA A CA 1
ATOM 2334 C C . ALA A 1 291 ? -11.887 7.333 17.132 1.00 95.81 291 ALA A C 1
ATOM 2336 O O . ALA A 1 291 ? -13.047 6.929 17.199 1.00 95.81 291 ALA A O 1
ATOM 2337 N N . ILE A 1 292 ? -10.951 6.649 16.465 1.00 96.31 292 ILE A N 1
ATOM 2338 C CA . ILE A 1 292 ? -11.252 5.420 15.717 1.00 96.31 292 ILE A CA 1
ATOM 2339 C C . ILE A 1 292 ? -11.661 4.266 16.635 1.00 96.31 292 ILE A C 1
ATOM 2341 O O . ILE A 1 292 ? -12.530 3.474 16.271 1.00 96.31 292 ILE A O 1
ATOM 2345 N N . TYR A 1 293 ? -11.107 4.181 17.846 1.00 96.75 293 TYR A N 1
ATOM 2346 C CA . TYR A 1 293 ? -11.578 3.233 18.852 1.00 96.75 293 TYR A CA 1
ATOM 2347 C C . TYR A 1 293 ? -13.039 3.508 19.222 1.00 96.75 293 TYR A C 1
ATOM 2349 O O . TYR A 1 293 ? -13.853 2.587 19.240 1.00 96.75 293 TYR A O 1
ATOM 2357 N N . CYS A 1 294 ? -13.389 4.773 19.472 1.00 96.94 294 CYS A N 1
ATOM 2358 C CA . CYS A 1 294 ? -14.760 5.188 19.766 1.00 96.94 294 CYS A CA 1
ATOM 2359 C C . CYS A 1 294 ? -15.714 4.849 18.606 1.00 96.94 294 CYS A C 1
ATOM 2361 O O . CYS A 1 294 ? -16.769 4.251 18.825 1.00 96.94 294 CYS A O 1
ATOM 2363 N N . TYR A 1 295 ? -15.300 5.115 17.365 1.00 97.31 295 TYR A N 1
ATOM 2364 C CA . TYR A 1 295 ? -16.029 4.706 16.162 1.00 97.31 295 TYR A CA 1
ATOM 2365 C C . TYR A 1 295 ? -16.224 3.181 16.076 1.00 97.31 295 TYR A C 1
ATOM 2367 O O . TYR A 1 295 ? -17.317 2.706 15.764 1.00 97.31 295 TYR A O 1
ATOM 2375 N N . ALA A 1 296 ? -15.204 2.388 16.414 1.00 96.94 296 ALA A N 1
ATOM 2376 C CA . ALA A 1 296 ? -15.312 0.930 16.437 1.00 96.94 296 ALA A CA 1
ATOM 2377 C C . ALA A 1 296 ? -16.311 0.430 17.499 1.00 96.94 296 ALA A C 1
ATOM 2379 O O . ALA A 1 296 ? -17.052 -0.525 17.250 1.00 96.94 296 ALA A O 1
ATOM 2380 N N . VAL A 1 297 ? -16.377 1.085 18.666 1.00 97.50 297 VAL A N 1
ATOM 2381 C CA . VAL A 1 297 ? -17.401 0.811 19.691 1.00 97.50 297 VAL A CA 1
ATOM 2382 C C . VAL A 1 297 ? -18.797 1.147 19.166 1.00 97.50 297 VAL A C 1
ATOM 2384 O O . VAL A 1 297 ? -19.710 0.338 19.327 1.00 97.50 297 VAL A O 1
ATOM 2387 N N . TYR A 1 298 ? -18.956 2.286 18.488 1.00 97.75 298 TYR A N 1
ATOM 2388 C CA . TYR A 1 298 ? -20.215 2.674 17.849 1.00 97.75 298 TYR A CA 1
ATOM 2389 C C . TYR A 1 298 ? -20.696 1.631 16.832 1.00 97.75 298 TYR A C 1
ATOM 2391 O O . TYR A 1 298 ? -21.828 1.155 16.942 1.00 97.75 298 TYR A O 1
ATOM 2399 N N . CYS A 1 299 ? -19.824 1.221 15.903 1.00 96.44 299 CYS A N 1
ATOM 2400 C CA . CYS A 1 299 ? -20.145 0.196 14.909 1.00 96.44 299 CYS A CA 1
ATOM 2401 C C . CYS A 1 299 ? -20.612 -1.090 15.592 1.00 96.44 299 CYS A C 1
ATOM 2403 O O . CYS A 1 299 ? -21.659 -1.641 15.264 1.00 96.44 299 CYS A O 1
ATOM 2405 N N . ARG A 1 300 ? -19.889 -1.521 16.629 1.00 95.81 300 ARG A N 1
ATOM 2406 C CA . ARG A 1 300 ? -20.206 -2.757 17.339 1.00 95.81 300 ARG A CA 1
ATOM 2407 C C . ARG A 1 300 ? -21.518 -2.717 18.118 1.00 95.81 300 ARG A C 1
ATOM 2409 O O . ARG A 1 300 ? -22.216 -3.724 18.163 1.00 95.81 300 ARG A O 1
ATOM 2416 N N . GLU A 1 301 ? -21.842 -1.606 18.771 1.00 96.75 301 GLU A N 1
ATOM 2417 C CA . GLU A 1 301 ? -23.091 -1.488 19.535 1.00 96.75 301 GLU A CA 1
ATOM 2418 C C . GLU A 1 301 ? -24.319 -1.376 18.621 1.00 96.75 301 GLU A C 1
ATOM 2420 O O . GLU A 1 301 ? -25.404 -1.804 19.011 1.00 96.75 301 GLU A O 1
ATOM 2425 N N . ARG A 1 302 ? -24.148 -0.855 17.400 1.00 96.06 302 ARG A N 1
ATOM 2426 C CA . ARG A 1 302 ? -25.208 -0.778 16.386 1.00 96.06 302 ARG A CA 1
ATOM 2427 C C . ARG A 1 302 ? -25.276 -1.990 15.451 1.00 96.06 302 ARG A C 1
ATOM 2429 O O . ARG A 1 302 ? -26.267 -2.130 14.744 1.00 96.06 302 ARG A O 1
ATOM 2436 N N . GLY A 1 303 ? -24.262 -2.855 15.457 1.00 94.81 303 GLY A N 1
ATOM 2437 C CA . GLY A 1 303 ? -24.160 -3.985 14.530 1.00 94.81 303 GLY A CA 1
ATOM 2438 C C . GLY A 1 303 ? -23.780 -3.579 13.103 1.00 94.81 303 GLY A C 1
ATOM 2439 O O . GLY A 1 303 ? -24.124 -4.293 12.169 1.00 94.81 303 GLY A O 1
ATOM 2440 N N . TYR A 1 304 ? -23.107 -2.437 12.932 1.00 95.25 304 TYR A N 1
ATOM 2441 C CA . TYR A 1 304 ? -22.561 -2.010 11.644 1.00 95.25 304 TYR A CA 1
ATOM 2442 C C . TYR A 1 304 ? -21.191 -2.630 11.390 1.00 95.25 304 TYR A C 1
ATOM 2444 O O . TYR A 1 304 ? -20.401 -2.834 12.320 1.00 95.25 304 TYR A O 1
ATOM 2452 N N . GLU A 1 305 ? -20.889 -2.852 10.115 1.00 92.69 305 GLU A N 1
ATOM 2453 C CA . GLU A 1 305 ? -19.538 -3.179 9.686 1.00 92.69 305 GLU A CA 1
ATOM 2454 C C . GLU A 1 305 ? -18.604 -1.984 9.901 1.00 92.69 305 GLU A C 1
ATOM 2456 O O . GLU A 1 305 ? -18.954 -0.821 9.691 1.00 92.69 305 GLU A O 1
ATOM 2461 N N . PHE A 1 306 ? -17.382 -2.269 10.347 1.00 94.31 306 PHE A N 1
ATOM 2462 C CA . PHE A 1 306 ? -16.402 -1.219 10.611 1.00 94.31 306 PHE A CA 1
ATOM 2463 C C . PHE A 1 306 ? -15.991 -0.530 9.305 1.00 94.31 306 PHE A C 1
ATOM 2465 O O . PHE A 1 306 ? -15.383 -1.170 8.450 1.00 94.31 306 PHE A O 1
ATOM 2472 N N . GLY A 1 307 ? -16.267 0.770 9.192 1.00 92.56 307 GLY A N 1
ATOM 2473 C CA . GLY A 1 307 ? -16.035 1.576 7.991 1.00 92.56 307 GLY A CA 1
ATOM 2474 C C . GLY A 1 307 ? -17.307 1.854 7.182 1.00 92.56 307 GLY A C 1
ATOM 2475 O O . GLY A 1 307 ? -17.298 2.781 6.379 1.00 92.56 307 GLY A O 1
ATOM 2476 N N . ASP A 1 308 ? -18.398 1.128 7.449 1.00 94.44 308 ASP A N 1
ATOM 2477 C CA . ASP A 1 308 ? -19.676 1.207 6.727 1.00 94.44 308 ASP A CA 1
ATOM 2478 C C . ASP A 1 308 ? -20.839 1.509 7.680 1.00 94.44 308 ASP A C 1
ATOM 2480 O O . ASP A 1 308 ? -21.812 0.768 7.817 1.00 94.44 308 ASP A O 1
ATOM 2484 N N . ALA A 1 309 ? -20.695 2.603 8.422 1.00 95.19 309 ALA A N 1
ATOM 2485 C CA . ALA A 1 309 ? -21.730 3.084 9.325 1.00 95.19 309 ALA A CA 1
ATOM 2486 C C . ALA A 1 309 ? -22.305 4.419 8.818 1.00 95.19 309 ALA A C 1
ATOM 2488 O O . ALA A 1 309 ? -21.569 5.193 8.201 1.00 95.19 309 ALA A O 1
ATOM 2489 N N . PRO A 1 310 ? -23.581 4.747 9.120 1.00 95.38 310 PRO A N 1
ATOM 2490 C CA . PRO A 1 310 ? -24.204 5.997 8.672 1.00 95.38 310 PRO A CA 1
ATOM 2491 C C . PRO A 1 310 ? -23.453 7.257 9.117 1.00 95.38 310 PRO A C 1
ATOM 2493 O O . PRO A 1 310 ? -23.372 8.231 8.373 1.00 95.38 310 PRO A O 1
ATOM 2496 N N . ILE A 1 311 ? -22.894 7.233 10.330 1.00 95.50 311 ILE A N 1
ATOM 2497 C CA . ILE A 1 311 ? -21.974 8.266 10.805 1.00 95.50 311 ILE A CA 1
ATOM 2498 C C . ILE A 1 311 ? -20.564 7.826 10.429 1.00 95.50 311 ILE A C 1
ATOM 2500 O O . ILE A 1 311 ? -20.113 6.756 10.846 1.00 95.50 311 ILE A O 1
ATOM 2504 N N . ARG A 1 312 ? -19.878 8.648 9.635 1.00 94.50 312 ARG A N 1
ATOM 2505 C CA . ARG A 1 312 ? -18.552 8.329 9.100 1.00 94.50 312 ARG A CA 1
ATOM 2506 C C . ARG A 1 312 ? -17.483 8.359 10.187 1.00 94.50 312 ARG A C 1
ATOM 2508 O O . ARG A 1 312 ? -17.554 9.146 11.121 1.00 94.50 312 ARG A O 1
ATOM 2515 N N . TYR A 1 313 ? -16.449 7.542 10.023 1.00 93.69 313 TYR A N 1
ATOM 2516 C CA . TYR A 1 313 ? -15.324 7.424 10.957 1.00 93.69 313 TYR A CA 1
ATOM 2517 C C . TYR A 1 313 ? -14.559 8.737 11.214 1.00 93.69 313 TYR A C 1
ATOM 2519 O O . TYR A 1 313 ? -13.862 8.845 12.220 1.00 93.69 313 TYR A O 1
ATOM 2527 N N . ASP A 1 314 ? -14.661 9.719 10.315 1.00 91.56 314 ASP A N 1
ATOM 2528 C CA . ASP A 1 314 ? -14.047 11.042 10.434 1.00 91.56 314 ASP A CA 1
ATOM 2529 C C . ASP A 1 314 ? -15.010 12.126 10.942 1.00 91.56 314 ASP A C 1
ATOM 2531 O O . ASP A 1 314 ? -14.661 13.308 10.943 1.00 91.56 314 ASP A O 1
ATOM 2535 N N . ASP A 1 315 ? -16.197 11.734 11.411 1.00 95.25 315 ASP A N 1
ATOM 2536 C CA . ASP A 1 315 ? -17.133 12.650 12.046 1.00 95.25 315 ASP A CA 1
ATOM 2537 C C . ASP A 1 315 ? -16.532 13.247 13.340 1.00 95.25 315 ASP A C 1
ATOM 2539 O O . ASP A 1 315 ? -15.997 12.504 14.181 1.00 95.25 315 ASP A O 1
ATOM 2543 N N . PRO A 1 316 ? -16.625 14.579 13.544 1.00 94.38 316 PRO A N 1
ATOM 2544 C CA . PRO A 1 316 ? -16.108 15.249 14.735 1.00 94.38 316 PRO A CA 1
ATOM 2545 C C . PRO A 1 316 ? -16.611 14.667 16.058 1.00 94.38 316 PRO A C 1
ATOM 2547 O O . PRO A 1 316 ? -15.910 14.785 17.066 1.00 94.38 316 PRO A O 1
ATOM 2550 N N . ILE A 1 317 ? -17.772 14.004 16.083 1.00 96.25 317 ILE A N 1
ATOM 2551 C CA . ILE A 1 317 ? -18.314 13.399 17.301 1.00 96.25 317 ILE A CA 1
ATOM 2552 C C . ILE A 1 317 ? -17.331 12.431 17.965 1.00 96.25 317 ILE A C 1
ATOM 2554 O O . ILE A 1 317 ? -17.187 12.436 19.187 1.00 96.25 317 ILE A O 1
ATOM 2558 N N . PHE A 1 318 ? -16.596 11.639 17.178 1.00 95.69 318 PHE A N 1
ATOM 2559 C CA . PHE A 1 318 ? -15.674 10.642 17.719 1.00 95.69 318 PHE A CA 1
ATOM 2560 C C . PHE A 1 318 ? -14.417 11.280 18.306 1.00 95.69 318 PHE A C 1
ATOM 2562 O O . PHE A 1 318 ? -13.839 10.740 19.248 1.00 95.69 318 PHE A O 1
ATOM 2569 N N . THR A 1 319 ? -14.024 12.456 17.809 1.00 92.81 319 THR A N 1
ATOM 2570 C CA . THR A 1 319 ? -12.885 13.216 18.349 1.00 92.81 319 THR A CA 1
ATOM 2571 C C . THR A 1 319 ? -13.168 13.816 19.727 1.00 92.81 319 THR A C 1
ATOM 2573 O O . THR A 1 319 ? -12.234 14.107 20.468 1.00 92.81 319 THR A O 1
ATOM 2576 N N . GLY A 1 320 ? -14.445 13.944 20.105 1.00 93.00 320 GLY A N 1
ATOM 2577 C CA . GLY A 1 320 ? -14.857 14.393 21.436 1.00 93.00 320 GLY A CA 1
ATOM 2578 C C . GLY A 1 320 ? -14.658 13.352 22.543 1.00 93.00 320 GLY A C 1
ATOM 2579 O O . GLY A 1 320 ? -14.796 13.688 23.719 1.00 93.00 320 GLY A O 1
ATOM 2580 N N . PHE A 1 321 ? -14.336 12.099 22.203 1.00 95.31 321 PHE A N 1
ATOM 2581 C CA . PHE A 1 321 ? -14.058 11.071 23.200 1.00 95.31 321 PHE A CA 1
ATOM 2582 C C . PHE A 1 321 ? -12.676 11.284 23.829 1.00 95.31 321 PHE A C 1
ATOM 2584 O O . PHE A 1 321 ? -11.643 11.072 23.192 1.00 95.31 321 PHE A O 1
ATOM 2591 N N . LEU A 1 322 ? -12.676 11.665 25.107 1.00 95.00 322 LEU A N 1
ATOM 2592 C CA . LEU A 1 322 ? -11.475 11.907 25.904 1.00 95.00 322 LEU A CA 1
ATOM 2593 C C . LEU A 1 322 ? -11.315 10.795 26.957 1.00 95.00 322 LEU A C 1
ATOM 2595 O O . LEU A 1 322 ? -11.866 10.917 28.054 1.00 95.00 322 LEU A O 1
ATOM 2599 N N . PRO A 1 323 ? -10.617 9.688 26.636 1.00 95.31 323 PRO A N 1
ATOM 2600 C CA . PRO A 1 323 ? -10.358 8.621 27.599 1.00 95.31 323 PRO A CA 1
ATOM 2601 C C . PRO A 1 323 ? -9.415 9.085 28.716 1.00 95.31 323 PRO A C 1
ATOM 2603 O O . PRO A 1 323 ? -8.614 10.005 28.538 1.00 95.31 323 PRO A O 1
ATOM 2606 N N . SER A 1 324 ? -9.454 8.396 29.858 1.00 96.25 324 SER A N 1
ATOM 2607 C CA . SER A 1 324 ? -8.401 8.533 30.871 1.00 96.25 324 SER A CA 1
ATOM 2608 C C . SER A 1 324 ? -7.047 8.049 30.332 1.00 96.25 324 SER A C 1
ATOM 2610 O O . SER A 1 324 ? -6.994 7.259 29.391 1.00 96.25 324 SER A O 1
ATOM 2612 N N . GLU A 1 325 ? -5.937 8.458 30.951 1.00 95.31 325 GLU A N 1
ATOM 2613 C CA . GLU A 1 325 ? -4.582 8.069 30.517 1.00 95.31 325 GLU A CA 1
ATOM 2614 C C . GLU A 1 325 ? -4.409 6.542 30.427 1.00 95.31 325 GLU A C 1
ATOM 2616 O O . GLU A 1 325 ? -3.945 6.023 29.417 1.00 95.31 325 GLU A O 1
ATOM 2621 N N . LYS A 1 326 ? -4.911 5.791 31.418 1.00 95.69 326 LYS A N 1
ATOM 2622 C CA . LYS A 1 326 ? -4.877 4.316 31.406 1.00 95.69 326 LYS A CA 1
ATOM 2623 C C . LYS A 1 326 ? -5.661 3.707 30.241 1.00 95.69 326 LYS A C 1
ATOM 2625 O O . LYS A 1 326 ? -5.279 2.671 29.700 1.00 95.69 326 LYS A O 1
ATOM 2630 N N . GLU A 1 327 ? -6.785 4.313 29.876 1.00 96.19 327 GLU A N 1
ATOM 2631 C CA . GLU A 1 327 ? -7.607 3.857 28.755 1.00 96.19 327 GLU A CA 1
ATOM 2632 C C . GLU A 1 327 ? -6.967 4.224 27.418 1.00 96.19 327 GLU A C 1
ATOM 2634 O O . GLU A 1 327 ? -6.962 3.399 26.507 1.00 96.19 327 GLU A O 1
ATOM 2639 N N . ALA A 1 328 ? -6.377 5.416 27.315 1.00 94.81 328 ALA A N 1
ATOM 2640 C CA . ALA A 1 328 ? -5.583 5.820 26.164 1.00 94.81 328 ALA A CA 1
ATOM 2641 C C . ALA A 1 328 ? -4.401 4.860 25.958 1.00 94.81 328 ALA A C 1
ATOM 2643 O O . ALA A 1 328 ? -4.187 4.394 24.844 1.00 94.81 328 ALA A O 1
ATOM 2644 N N . ASP A 1 329 ? -3.690 4.479 27.021 1.00 94.50 329 ASP A N 1
ATOM 2645 C CA . ASP A 1 329 ? -2.595 3.503 26.976 1.00 94.50 329 ASP A CA 1
ATOM 2646 C C . ASP A 1 329 ? -3.052 2.132 26.485 1.00 94.50 329 ASP A C 1
ATOM 2648 O O . ASP A 1 329 ? -2.399 1.527 25.630 1.00 94.50 329 ASP A O 1
ATOM 2652 N N . TYR A 1 330 ? -4.194 1.652 26.982 1.00 94.69 330 TYR A N 1
ATOM 2653 C CA . TYR A 1 330 ? -4.808 0.418 26.498 1.00 94.69 330 TYR A CA 1
ATOM 2654 C C . TYR A 1 330 ? -5.122 0.502 24.998 1.00 94.69 330 TYR A C 1
ATOM 2656 O O . TYR A 1 330 ? -4.776 -0.404 24.241 1.00 94.69 330 TYR A O 1
ATOM 2664 N N . ILE A 1 331 ? -5.731 1.608 24.556 1.00 95.06 331 ILE A N 1
ATOM 2665 C CA . ILE A 1 331 ? -6.073 1.836 23.149 1.00 95.06 331 ILE A CA 1
ATOM 2666 C C . ILE A 1 331 ? -4.802 1.866 22.289 1.00 95.06 331 ILE A C 1
ATOM 2668 O O . ILE A 1 331 ? -4.717 1.159 21.288 1.00 95.06 331 ILE A O 1
ATOM 2672 N N . ARG A 1 332 ? -3.777 2.632 22.679 1.00 90.94 332 ARG A N 1
ATOM 2673 C CA . ARG A 1 332 ? -2.531 2.779 21.906 1.00 90.94 332 ARG A CA 1
ATOM 2674 C C . ARG A 1 332 ? -1.832 1.444 21.651 1.00 90.94 332 ARG A C 1
ATOM 2676 O O . ARG A 1 332 ? -1.285 1.255 20.561 1.00 90.94 332 ARG A O 1
ATOM 2683 N N . ASN A 1 333 ? -1.893 0.540 22.628 1.00 90.38 333 ASN A N 1
ATOM 2684 C CA . ASN A 1 333 ? -1.248 -0.772 22.606 1.00 90.38 333 ASN A CA 1
ATOM 2685 C C . ASN A 1 333 ? -2.160 -1.912 22.126 1.00 90.38 333 ASN A C 1
ATOM 2687 O O . ASN A 1 333 ? -1.761 -3.074 22.182 1.00 90.38 333 ASN A O 1
ATOM 2691 N N . TYR A 1 334 ? -3.371 -1.621 21.644 1.00 90.69 334 TYR A N 1
ATOM 2692 C CA . TYR A 1 334 ? -4.267 -2.651 21.128 1.00 90.69 334 TYR A CA 1
ATOM 2693 C C . TYR A 1 334 ? -3.714 -3.227 19.812 1.00 90.69 334 TYR A C 1
ATOM 2695 O O . TYR A 1 334 ? -3.697 -2.536 18.797 1.00 90.69 334 TYR A O 1
ATOM 2703 N N . GLN A 1 335 ? -3.230 -4.473 19.816 1.00 84.69 335 GLN A N 1
ATOM 2704 C CA . GLN A 1 335 ? -2.567 -5.082 18.647 1.00 84.69 335 GLN A CA 1
ATOM 2705 C C . GLN A 1 335 ? -3.521 -5.859 17.729 1.00 84.69 335 GLN A C 1
ATOM 2707 O O . GLN A 1 335 ? -3.238 -6.038 16.551 1.00 84.69 335 GLN A O 1
ATOM 2712 N N . GLU A 1 336 ? -4.669 -6.293 18.244 1.00 85.69 336 GLU A N 1
ATOM 2713 C CA . GLU A 1 336 ? -5.561 -7.245 17.564 1.00 85.69 336 GLU A CA 1
ATOM 2714 C C . GLU A 1 336 ? -6.660 -6.558 16.729 1.00 85.69 336 GLU A C 1
ATOM 2716 O O . GLU A 1 336 ? -7.702 -7.152 16.440 1.00 85.69 336 GLU A O 1
ATOM 2721 N N . PHE A 1 337 ? -6.461 -5.292 16.347 1.00 87.56 337 PHE A N 1
ATOM 2722 C CA . PHE A 1 337 ? -7.469 -4.510 15.631 1.00 87.56 337 PHE A CA 1
ATOM 2723 C C . PHE A 1 337 ? -7.756 -5.100 14.242 1.00 87.56 337 PHE A C 1
ATOM 2725 O O . PHE A 1 337 ? -6.895 -5.101 13.365 1.00 87.56 337 PHE A O 1
ATOM 2732 N N . GLY A 1 338 ? -8.980 -5.596 14.046 1.00 82.81 338 GLY A N 1
ATOM 2733 C CA . GLY A 1 338 ? -9.400 -6.293 12.825 1.00 82.81 338 GLY A CA 1
ATOM 2734 C C . GLY A 1 338 ? -9.404 -7.821 12.935 1.00 82.81 338 GLY A C 1
ATOM 2735 O O . GLY A 1 338 ? -10.113 -8.453 12.163 1.00 82.81 338 GLY A O 1
ATOM 2736 N N . TRP A 1 339 ? -8.705 -8.394 13.921 1.00 82.38 339 TRP A N 1
ATOM 2737 C CA . TRP A 1 339 ? -8.652 -9.842 14.173 1.00 82.38 339 TRP A CA 1
ATOM 2738 C C . TRP A 1 339 ? -9.635 -10.279 15.252 1.00 82.38 339 TRP A C 1
ATOM 2740 O O . TRP A 1 339 ? -10.265 -11.329 15.152 1.00 82.38 339 TRP A O 1
ATOM 2750 N N . ARG A 1 340 ? -9.761 -9.474 16.314 1.00 84.62 340 ARG A N 1
ATOM 2751 C CA . ARG A 1 340 ? -10.657 -9.763 17.434 1.00 84.62 340 ARG A CA 1
ATOM 2752 C C . ARG A 1 340 ? -11.708 -8.687 17.595 1.00 84.62 340 ARG A C 1
ATOM 2754 O O . ARG A 1 340 ? -11.465 -7.496 17.410 1.00 84.62 340 ARG A O 1
ATOM 2761 N N . THR A 1 341 ? -12.896 -9.116 18.009 1.00 86.94 341 THR A N 1
ATOM 2762 C CA . THR A 1 341 ? -13.909 -8.176 18.481 1.00 86.94 341 THR A CA 1
ATOM 2763 C C . THR A 1 341 ? -13.410 -7.493 19.749 1.00 86.94 341 THR A C 1
ATOM 2765 O O . THR A 1 341 ? -12.810 -8.147 20.603 1.00 86.94 341 THR A O 1
ATOM 2768 N N . LEU A 1 342 ? -13.726 -6.209 19.910 1.00 92.06 342 LEU A N 1
ATOM 2769 C CA . LEU A 1 342 ? -13.357 -5.445 21.102 1.00 92.06 342 LEU A CA 1
ATOM 2770 C C . LEU A 1 342 ? -13.805 -6.154 22.400 1.00 92.06 342 LEU A C 1
ATOM 2772 O O . LEU A 1 342 ? -14.770 -6.917 22.427 1.00 92.06 342 LEU A O 1
ATOM 2776 N N . ALA A 1 343 ? -13.159 -5.903 23.529 1.00 91.88 343 ALA A N 1
ATOM 2777 C CA . ALA A 1 343 ? -13.593 -6.483 24.802 1.00 91.88 343 ALA A CA 1
ATOM 2778 C C . ALA A 1 343 ? -14.677 -5.591 25.439 1.00 91.88 343 ALA A C 1
ATOM 2780 O O . ALA A 1 343 ? -14.387 -4.458 25.812 1.00 91.88 343 ALA A O 1
ATOM 2781 N N . LYS A 1 344 ? -15.933 -6.068 25.561 1.00 93.88 344 LYS A N 1
ATOM 2782 C CA . LYS A 1 344 ? -17.045 -5.249 26.116 1.00 93.88 344 LYS A CA 1
ATOM 2783 C C . LYS A 1 344 ? -16.845 -4.869 27.587 1.00 93.88 344 LYS A C 1
ATOM 2785 O O . LYS A 1 344 ? -17.416 -3.893 28.055 1.00 93.88 344 LYS A O 1
ATOM 2790 N N . ASN A 1 345 ? -16.053 -5.658 28.304 1.00 94.25 345 ASN A N 1
ATOM 2791 C CA . ASN A 1 345 ? -15.693 -5.462 29.704 1.00 94.25 345 ASN A CA 1
ATOM 2792 C C . ASN A 1 345 ? -14.451 -4.575 29.902 1.00 94.25 345 ASN A C 1
ATOM 2794 O O . ASN A 1 345 ? -14.119 -4.270 31.043 1.00 94.25 345 ASN A O 1
ATOM 2798 N N . ALA A 1 346 ? -13.748 -4.171 28.837 1.00 95.56 346 ALA A N 1
ATOM 2799 C CA . ALA A 1 346 ? -12.616 -3.259 28.972 1.00 95.56 346 ALA A CA 1
ATOM 2800 C C . ALA A 1 346 ? -13.097 -1.861 29.393 1.00 95.56 346 ALA A C 1
ATOM 2802 O O . ALA A 1 346 ? -14.064 -1.350 28.829 1.00 95.56 346 ALA A O 1
ATOM 2803 N N . SER A 1 347 ? -12.380 -1.212 30.322 1.00 96.81 347 SER A N 1
ATOM 2804 C CA . SER A 1 347 ? -12.709 0.149 30.796 1.00 96.81 347 SER A CA 1
ATOM 2805 C C . SER A 1 347 ? -12.894 1.121 29.630 1.00 96.81 347 SER A C 1
ATOM 2807 O O . SER A 1 347 ? -13.939 1.752 29.513 1.00 96.81 347 SER A O 1
ATOM 2809 N N . ALA A 1 348 ? -11.947 1.123 28.684 1.00 96.81 348 ALA A N 1
ATOM 2810 C CA . ALA A 1 348 ? -12.000 1.975 27.500 1.00 96.81 348 ALA A CA 1
ATOM 2811 C C . ALA A 1 348 ? -13.272 1.758 26.658 1.00 96.81 348 ALA A C 1
ATOM 2813 O O . ALA A 1 348 ? -13.813 2.708 26.100 1.00 96.81 348 ALA A O 1
ATOM 2814 N N . TYR A 1 349 ? -13.769 0.516 26.570 1.00 97.88 349 TYR A N 1
ATOM 2815 C CA . TYR A 1 349 ? -15.015 0.208 25.862 1.00 97.88 349 TYR A CA 1
ATOM 2816 C C . TYR A 1 349 ? -16.232 0.786 26.587 1.00 97.88 349 TYR A C 1
ATOM 2818 O O . TYR A 1 349 ? -17.089 1.406 25.960 1.00 97.88 349 TYR A O 1
ATOM 2826 N N . ILE A 1 350 ? -16.304 0.590 27.905 1.00 98.00 350 ILE A N 1
ATOM 2827 C CA . ILE A 1 350 ? -17.408 1.068 28.746 1.00 98.00 350 ILE A CA 1
ATOM 2828 C C . ILE A 1 350 ? -17.482 2.599 28.695 1.00 98.00 350 ILE A C 1
ATOM 2830 O O . ILE A 1 350 ? -18.558 3.149 28.461 1.00 98.00 350 ILE A O 1
ATOM 2834 N N . SER A 1 351 ? -16.340 3.275 28.830 1.00 97.75 351 SER A N 1
ATOM 2835 C CA . SER A 1 351 ? -16.237 4.735 28.761 1.00 97.75 351 SER A CA 1
ATOM 2836 C C . SER A 1 351 ? -16.631 5.280 27.385 1.00 97.75 351 SER A C 1
ATOM 2838 O O . SER A 1 351 ? -17.425 6.217 27.304 1.00 97.75 351 SER A O 1
ATOM 2840 N N . ALA A 1 352 ? -16.161 4.662 26.294 1.00 97.69 352 ALA A N 1
ATOM 2841 C CA . ALA A 1 352 ? -16.560 5.048 24.937 1.00 97.69 352 ALA A CA 1
ATOM 2842 C C . ALA A 1 352 ? -18.068 4.859 24.707 1.00 97.69 352 ALA A C 1
ATOM 2844 O O . ALA A 1 352 ? -18.732 5.735 24.155 1.00 97.69 352 ALA A O 1
ATOM 2845 N N . LYS A 1 353 ? -18.643 3.748 25.184 1.00 98.06 353 LYS A N 1
ATOM 2846 C CA . LYS A 1 353 ? -20.088 3.502 25.104 1.00 98.06 353 LYS A CA 1
ATOM 2847 C C . LYS A 1 353 ? -20.889 4.560 25.869 1.00 98.06 353 LYS A C 1
ATOM 2849 O O . LYS A 1 353 ? -21.854 5.088 25.322 1.00 98.06 353 LYS A O 1
ATOM 2854 N N . ALA A 1 354 ? -20.488 4.888 27.098 1.00 97.50 354 ALA A N 1
ATOM 2855 C CA . ALA A 1 354 ? -21.146 5.918 27.901 1.00 97.50 354 ALA A CA 1
ATOM 2856 C C . ALA A 1 354 ? -21.084 7.298 27.221 1.00 97.50 354 ALA A C 1
ATOM 2858 O O . ALA A 1 354 ? -22.088 8.009 27.163 1.00 97.50 354 ALA A O 1
ATOM 2859 N N . PHE A 1 355 ? -19.934 7.644 26.633 1.00 97.94 355 PHE A N 1
ATOM 2860 C CA . PHE A 1 355 ? -19.770 8.862 25.840 1.00 97.94 355 PHE A CA 1
ATOM 2861 C C . PHE A 1 355 ? -20.727 8.910 24.638 1.00 97.94 355 PHE A C 1
ATOM 2863 O O . PHE A 1 355 ? -21.400 9.917 24.417 1.00 97.94 355 PHE A O 1
ATOM 2870 N N . LEU A 1 356 ? -20.838 7.821 23.876 1.00 97.56 356 LEU A N 1
ATOM 2871 C CA . LEU A 1 356 ? -21.718 7.764 22.706 1.00 97.56 356 LEU A CA 1
ATOM 2872 C C . LEU A 1 356 ? -23.212 7.841 23.074 1.00 97.56 356 LEU A C 1
ATOM 2874 O O . LEU A 1 356 ? -23.995 8.424 22.320 1.00 97.56 356 LEU A O 1
ATOM 2878 N N . GLN A 1 357 ? -23.606 7.298 24.232 1.00 97.06 357 GLN A N 1
ATOM 2879 C CA . GLN A 1 357 ? -24.962 7.443 24.781 1.00 97.06 357 GLN A CA 1
ATOM 2880 C C . GLN A 1 357 ? -25.249 8.894 25.186 1.00 97.06 357 GLN A C 1
ATOM 2882 O O . GLN A 1 357 ? -26.301 9.438 24.849 1.00 97.06 357 GLN A O 1
ATOM 2887 N N . ALA A 1 358 ? -24.301 9.552 25.861 1.00 96.38 358 ALA A N 1
ATOM 2888 C CA . ALA A 1 358 ? -24.421 10.967 26.216 1.00 96.38 358 ALA A CA 1
ATOM 2889 C C . ALA A 1 358 ? -24.540 11.860 24.968 1.00 96.38 358 ALA A C 1
ATOM 2891 O O . ALA A 1 358 ? -25.323 12.811 24.954 1.00 96.38 358 ALA A O 1
ATOM 2892 N N . SER A 1 359 ? -23.831 11.499 23.897 1.00 93.81 359 SER A N 1
ATOM 2893 C CA . SER A 1 359 ? -23.874 12.182 22.601 1.00 93.81 359 SER A CA 1
ATOM 2894 C C . SER A 1 359 ? -25.076 11.796 21.723 1.00 93.81 359 SER A C 1
ATOM 2896 O O . SER A 1 359 ? -25.183 12.281 20.601 1.00 93.81 359 SER A O 1
ATOM 2898 N N . ARG A 1 360 ? -26.001 10.957 22.222 1.00 92.38 360 ARG A N 1
ATOM 2899 C CA . ARG A 1 360 ? -27.240 10.522 21.539 1.00 92.38 360 ARG A CA 1
ATOM 2900 C C . ARG A 1 360 ? -27.015 9.832 20.188 1.00 92.38 360 ARG A C 1
ATOM 2902 O O . ARG A 1 360 ? -27.838 9.946 19.281 1.00 92.38 360 ARG A O 1
ATOM 2909 N N . VAL A 1 361 ? -25.905 9.109 20.061 1.00 91.00 361 VAL A N 1
ATOM 2910 C CA . VAL A 1 361 ? -25.556 8.341 18.854 1.00 91.00 361 VAL A CA 1
ATOM 2911 C C . VAL A 1 361 ? -25.693 6.830 19.055 1.00 91.00 361 VAL A C 1
ATOM 2913 O O . VAL A 1 361 ? -25.895 6.086 18.087 1.00 91.00 361 VAL A O 1
ATOM 2916 N N . LEU A 1 362 ? -25.715 6.372 20.307 1.00 88.56 362 LEU A N 1
ATOM 2917 C CA . LEU A 1 362 ? -26.262 5.076 20.725 1.00 88.56 362 LEU A CA 1
ATOM 2918 C C . LEU A 1 362 ? -27.631 5.298 21.355 1.00 88.56 362 LEU A C 1
ATOM 2920 O O . LEU A 1 362 ? -28.580 4.636 20.873 1.00 88.56 362 LEU A O 1
#

Foldseek 3Di:
DDDPPDPPDDDDDDDDDDDDDDDDDDDDPPPVPPDALVVVDDVVVLVQQLCLQPFPKDFPDQPDPLSQWTFIATPVVRDTWIDGLQDIPDPVCVVPVDDGSVNCNSCQVNQNNVVVKDDRPPPRDPCADPVRAGAAAQCLQDVDDDSHQAQKLWFKKKWWAWAWDADPVPRDIDTDIDIDIFTHRDQVRRQVRCVVVRGHDPIPDIGTDAQAADPVLVVVCVVRVHDDISSHHNQLSVQRVVCRVVVDPAHADPLLSVLCNVLRQMHGSSHHNLRSQLSSLVSDDLLLLQLLVLQLLLCVVVVHDRSDDPQGSPHCLSSPQDDDPVLSVVSNPPNRGSPDRDDCPDPSSVSSVVSCVVVVSD

Nearest PDB structures (foldseek):
  9c0j-assembly1_A  TM=4.449E-01  e=2.951E+00  Klebsiella pneumoniae
  4a8x-assembly1_C  TM=2.905E-01  e=3.874E+00  Mus musculus
  6grr-assembly1_A  TM=3.284E-01  e=5.087E+00  Escherichia coli
  6ezz-assembly1_A  TM=3.259E-01  e=5.673E+00  Escherichia coli K-12
  1qaf-assembly1_A  TM=3.554E-01  e=9.263E+00  Escherichia coli

Secondary structure (DSSP, 8-state):
--SSSSSSSS--------------------------GGGGS-HHHHHHHHHHHHS-EEEEEESSTT--EEEEEETTTTEEEEEESS-B-SHHHHHH-S--HHHHHHHHHTT-GGGG-----GGG--SB-TTS-B---HHHH--SPPSSSSSBSSEEEEEEEEEEEE-TTT--EEEEEEEEEEEESSHHHHHHHHHHTT-EEEEEEEEE---PPPHHHHHHHHHHT----TT--HHHHHHHHHHHHHT--PPPPHHHHHHHHHTT---BTTS-HHHHHHHHHHHS-HHHHHHHHHHHHHHHHHTPPTT--SS-TT-HHHHT----HHHHHHHHT---BTTB---TTSHHHHHHHHHHHHTT--